Protein AF-A0AAW0ESZ5-F1 (afdb_monomer_lite)

Radius of gyration: 29.2 Å; chains: 1; bounding box: 64×58×89 Å

Foldseek 3Di:
DAAFEKEAEPVCCPPPLNVLLVVDPSYHYHYDPPPPLAGMDQQLEGAHEQEPDDPVSVPPPPVVLVSLQSSLVVSPQGAYHYEYADAPVDDDDPVNVVCCCVSRCPVSVHDYHYDHDSNRVNVVSSVSNVVNDRDPPPPVPPPPPPPDDVLVVQQVVVCVPVVQAHSVNSVQCVVQDPDVVCQLPDQLVSQPPRVVRHSLSSVLSNCVSPPDPDPDDDDNVVSVPPPDPDDDDDDDDDDDDDDDDDDDDDDDDDDDPPVVVVVVVVVVVVVVVVVVVVVVD

Sequence (281 aa):
MNTHAIVVSPPWVRHEVTEALRQRRGVRVEVNAALQHCDFACGASSVLYHDATGAVAQREPAALVTRVQEARQRCGTQPVVLMVRLDAAEEPSLASLSWFNLECGVAHQCGLVLVWSADDAAQFLASLAASAVTSLEFSGTARSHVGDAPLPVLIDALTQTPQVVTRNDVVRIANRASCMAEVLMSEAQEWEGIAGFGRKKAARLQHLFRTPFLSSQQRVDSLVSADSADAVAATGVPRAPEDVAEPSLAGSLSSTAAATDGRRRMMDVLQQRRDAEDEDS

pLDDT: mean 75.6, std 19.83, range [26.61, 96.44]

Organism: NCBI:txid1808958

InterPro domains:
  IPR004579 ERCC1/RAD10/SWI10 family [PTHR12749] (2-224)

Secondary structure (DSSP, 8-state):
-PPEEEEE-GGGTTSHHHHHHHHSTTEEEEE-TT--S-SEEETTEEEEEEE-SSTTTTS-HHHHHHHHHHHHHHHTTS-EEEEEEPPSSSPPPHHHHHHIIIIIIITTT-EEEEESSHHHHHHHHHHHHHHT-------TT-S----S-HHHHHHHHHTTSTTT--HHHHHHHHHH-SSHHHHHH--HHHHTTSTT--HHHHHHHHHHHH----SS---GGGGTGGGSSS-S-----------------------SSHHHHHHHHHHHHHHHHHHHHHH--

Structure (mmCIF, N/CA/C/O backbone):
data_AF-A0AAW0ESZ5-F1
#
_entry.id   AF-A0AAW0ESZ5-F1
#
loop_
_atom_site.group_PDB
_atom_site.id
_atom_site.type_symbol
_atom_site.label_atom_id
_atom_site.label_alt_id
_atom_site.label_comp_id
_atom_site.label_asym_id
_atom_site.label_entity_id
_atom_site.label_seq_id
_atom_site.pdbx_PDB_ins_code
_atom_site.Cartn_x
_atom_site.Cartn_y
_atom_site.Cartn_z
_atom_site.occupancy
_atom_site.B_iso_or_equiv
_atom_site.auth_seq_id
_atom_site.auth_comp_id
_atom_site.auth_asym_id
_atom_site.auth_atom_id
_atom_site.pdbx_PDB_model_num
ATOM 1 N N . MET A 1 1 ? -16.875 -11.561 -19.327 1.00 52.34 1 MET A N 1
ATOM 2 C CA . MET A 1 1 ? -15.680 -11.510 -18.458 1.00 52.34 1 MET A CA 1
ATOM 3 C C . MET A 1 1 ? -14.903 -10.268 -18.848 1.00 52.34 1 MET A C 1
ATOM 5 O O . MET A 1 1 ? -14.491 -10.187 -19.999 1.00 52.34 1 MET A O 1
ATOM 9 N N . ASN A 1 2 ? -14.777 -9.286 -17.954 1.00 64.50 2 ASN A N 1
ATOM 10 C CA . ASN A 1 2 ? -13.961 -8.105 -18.236 1.00 64.50 2 ASN A CA 1
ATOM 11 C C . ASN A 1 2 ? -12.494 -8.533 -18.221 1.00 64.50 2 ASN A C 1
ATOM 13 O O . ASN A 1 2 ? -12.045 -9.165 -17.270 1.00 64.50 2 ASN A O 1
ATOM 17 N N . THR A 1 3 ? -11.792 -8.277 -19.320 1.00 80.31 3 THR A N 1
ATOM 18 C CA . THR A 1 3 ? -10.360 -8.558 -19.429 1.00 80.31 3 THR A CA 1
ATOM 19 C C . THR A 1 3 ? -9.623 -7.266 -19.124 1.00 80.31 3 THR A C 1
ATOM 21 O O . THR A 1 3 ? -9.895 -6.251 -19.764 1.00 80.31 3 THR A O 1
ATOM 24 N N . HIS A 1 4 ? -8.720 -7.293 -18.149 1.00 87.06 4 HIS A N 1
ATOM 25 C CA . HIS A 1 4 ? -7.944 -6.125 -17.744 1.00 87.06 4 HIS A CA 1
ATOM 26 C C . HIS A 1 4 ? -6.618 -6.109 -18.501 1.00 87.06 4 HIS A C 1
ATOM 28 O O . HIS A 1 4 ? -5.881 -7.096 -18.483 1.00 87.06 4 HIS A O 1
ATOM 34 N N . ALA A 1 5 ? -6.334 -5.010 -19.198 1.00 91.56 5 ALA A N 1
ATOM 35 C CA . ALA A 1 5 ? -5.085 -4.840 -19.928 1.00 91.56 5 ALA A CA 1
ATOM 36 C C . ALA A 1 5 ? -4.013 -4.228 -19.016 1.00 91.56 5 ALA A C 1
ATOM 38 O O . ALA A 1 5 ? -4.267 -3.238 -18.330 1.00 91.56 5 ALA A O 1
ATOM 39 N N . ILE A 1 6 ? -2.820 -4.817 -19.030 1.00 94.56 6 ILE A N 1
ATOM 40 C CA . ILE A 1 6 ? -1.616 -4.289 -18.389 1.00 94.56 6 ILE A CA 1
ATOM 41 C C . ILE A 1 6 ? -0.599 -4.041 -19.490 1.00 94.56 6 ILE A C 1
ATOM 43 O O . ILE A 1 6 ? -0.258 -4.955 -20.245 1.00 94.56 6 ILE A O 1
ATOM 47 N N . VAL A 1 7 ? -0.119 -2.806 -19.582 1.00 95.88 7 VAL A N 1
ATOM 48 C CA . VAL A 1 7 ? 0.897 -2.421 -20.558 1.00 95.88 7 VAL A CA 1
ATOM 49 C C . VAL A 1 7 ? 2.272 -2.562 -19.917 1.00 95.88 7 VAL A C 1
ATOM 51 O O . VAL A 1 7 ? 2.480 -2.126 -18.792 1.00 95.88 7 VAL A O 1
ATOM 54 N N . VAL A 1 8 ? 3.214 -3.170 -20.626 1.00 96.44 8 VAL A N 1
ATOM 55 C CA . VAL A 1 8 ? 4.564 -3.472 -20.142 1.00 96.44 8 VAL A CA 1
ATOM 56 C C . VAL A 1 8 ? 5.581 -2.801 -21.051 1.00 96.44 8 VAL A C 1
ATOM 58 O O . VAL A 1 8 ? 5.428 -2.803 -22.280 1.00 96.44 8 VAL A O 1
ATOM 61 N N . SER A 1 9 ? 6.623 -2.221 -20.459 1.00 94.19 9 SER A N 1
ATOM 62 C CA . SER A 1 9 ? 7.713 -1.636 -21.235 1.00 94.19 9 SER A CA 1
ATOM 63 C C . SER A 1 9 ? 8.608 -2.734 -21.842 1.00 94.19 9 SER A C 1
ATOM 65 O O . SER A 1 9 ? 8.734 -3.827 -21.280 1.00 94.19 9 SER A O 1
ATOM 67 N N . PRO A 1 10 ? 9.245 -2.502 -23.007 1.00 92.81 10 PRO A N 1
ATOM 68 C CA . PRO A 1 10 ? 10.002 -3.535 -23.722 1.00 92.81 10 PRO A CA 1
ATOM 69 C C . PRO A 1 10 ? 11.058 -4.294 -22.896 1.00 92.81 10 PRO A C 1
ATOM 71 O O . PRO A 1 10 ? 11.162 -5.511 -23.076 1.00 92.81 10 PRO A O 1
ATOM 74 N N . PRO A 1 11 ? 11.811 -3.654 -21.974 1.00 91.62 11 PRO A N 1
ATOM 75 C CA . PRO A 1 11 ? 12.795 -4.362 -21.150 1.00 91.62 11 PRO A CA 1
ATOM 76 C C . PRO A 1 11 ? 12.177 -5.435 -20.242 1.00 91.62 11 PRO A C 1
ATOM 78 O O . PRO A 1 11 ? 12.831 -6.424 -19.920 1.00 91.62 11 PRO A O 1
ATOM 81 N N . TRP A 1 12 ? 10.904 -5.284 -19.875 1.00 93.56 12 TRP A N 1
ATOM 82 C CA . TRP A 1 12 ? 10.223 -6.126 -18.891 1.00 93.56 12 TRP A CA 1
ATOM 83 C C . TRP A 1 12 ? 9.417 -7.265 -19.510 1.00 93.56 12 TRP A C 1
ATOM 85 O O . TRP A 1 12 ? 8.836 -8.082 -18.800 1.00 93.56 12 TRP A O 1
ATOM 95 N N . VAL A 1 13 ? 9.404 -7.384 -20.839 1.00 93.19 13 VAL A N 1
ATOM 96 C CA . VAL A 1 13 ? 8.586 -8.371 -21.566 1.00 93.19 13 VAL A CA 1
ATOM 97 C C . VAL A 1 13 ? 8.902 -9.816 -21.174 1.00 93.19 13 VAL A C 1
ATOM 99 O O . VAL A 1 13 ? 8.002 -10.653 -21.223 1.00 93.19 13 VAL A O 1
ATOM 102 N N . ARG A 1 14 ? 10.157 -10.105 -20.811 1.00 93.25 14 ARG A N 1
ATOM 103 C CA . ARG A 1 14 ? 10.639 -11.435 -20.391 1.00 93.25 14 ARG A CA 1
ATOM 104 C C . ARG A 1 14 ? 10.882 -11.537 -18.882 1.00 93.25 14 ARG A C 1
ATOM 106 O O . ARG A 1 14 ? 11.479 -12.507 -18.430 1.00 93.25 14 ARG A O 1
ATOM 113 N N . HIS A 1 15 ? 10.482 -10.520 -18.121 1.00 94.50 15 HIS A N 1
ATOM 114 C CA . HIS A 1 15 ? 10.636 -10.526 -16.673 1.00 94.50 15 HIS A CA 1
ATOM 115 C C . HIS A 1 15 ? 9.692 -11.560 -16.047 1.00 94.50 15 HIS A C 1
ATOM 117 O O . HIS A 1 15 ? 8.570 -11.741 -16.521 1.00 94.50 15 HIS A O 1
ATOM 123 N N . GLU A 1 16 ? 10.112 -12.200 -14.957 1.00 94.38 16 GLU A N 1
ATOM 124 C CA . GLU A 1 16 ? 9.334 -13.244 -14.269 1.00 94.38 16 GLU A CA 1
ATOM 125 C C . GLU A 1 16 ? 7.933 -12.773 -13.844 1.00 94.38 16 GLU A C 1
ATOM 127 O O . GLU A 1 16 ? 6.960 -13.502 -14.006 1.00 94.38 16 GLU A O 1
ATOM 132 N N . VAL A 1 17 ? 7.800 -11.517 -13.407 1.00 95.38 17 VAL A N 1
ATOM 133 C CA . VAL A 1 17 ? 6.502 -10.891 -13.092 1.00 95.38 17 VAL A CA 1
ATOM 134 C C . VAL A 1 17 ? 5.589 -10.853 -14.322 1.00 95.38 17 VAL A C 1
ATOM 136 O O . VAL A 1 17 ? 4.397 -11.135 -14.225 1.00 95.38 17 VAL A O 1
ATOM 139 N N . THR A 1 18 ? 6.137 -10.546 -15.499 1.00 96.19 18 THR A N 1
ATOM 140 C CA . THR A 1 18 ? 5.381 -10.518 -16.758 1.00 96.19 18 THR A CA 1
ATOM 141 C C . THR A 1 18 ? 4.951 -11.919 -17.180 1.00 96.19 18 THR A C 1
ATOM 143 O O . THR A 1 18 ? 3.830 -12.097 -17.656 1.00 96.19 18 THR A O 1
ATOM 146 N N . GLU A 1 19 ? 5.802 -12.927 -16.978 1.00 95.81 19 GLU A N 1
ATOM 147 C CA . GLU A 1 19 ? 5.434 -14.328 -17.210 1.00 95.81 19 GLU A CA 1
ATOM 148 C C . GLU A 1 19 ? 4.318 -14.784 -16.262 1.00 95.81 19 GLU A C 1
ATOM 150 O O . GLU A 1 19 ? 3.322 -15.351 -16.715 1.00 95.81 19 GLU A O 1
ATOM 155 N N . ALA A 1 20 ? 4.411 -14.450 -14.972 1.00 95.00 20 ALA A N 1
ATOM 156 C CA . ALA A 1 20 ? 3.358 -14.725 -13.996 1.00 95.00 20 ALA A CA 1
ATOM 157 C C . ALA A 1 20 ? 2.034 -14.021 -14.361 1.00 95.00 20 ALA A C 1
ATOM 159 O O . ALA A 1 20 ? 0.957 -14.608 -14.246 1.00 95.00 20 ALA A O 1
ATOM 160 N N . LEU A 1 21 ? 2.088 -12.789 -14.884 1.00 95.50 21 LEU A N 1
ATOM 161 C CA . LEU A 1 21 ? 0.910 -12.081 -15.399 1.00 95.50 21 LEU A CA 1
ATOM 162 C C . LEU A 1 21 ? 0.271 -12.781 -16.604 1.00 95.50 21 LEU A C 1
ATOM 164 O O . LEU A 1 21 ? -0.954 -12.867 -16.670 1.00 95.50 21 LEU A O 1
ATOM 168 N N . ARG A 1 22 ? 1.066 -13.314 -17.540 1.00 94.38 22 ARG A N 1
ATOM 169 C CA . ARG A 1 22 ? 0.552 -14.042 -18.717 1.00 94.38 22 ARG A CA 1
ATOM 170 C C . ARG A 1 22 ? -0.172 -15.333 -18.355 1.00 94.38 22 ARG A C 1
ATOM 172 O O . ARG A 1 22 ? -1.076 -15.747 -19.075 1.00 94.38 22 ARG A O 1
ATOM 179 N N . GLN A 1 23 ? 0.215 -15.967 -17.253 1.00 93.06 23 GLN A N 1
ATOM 180 C CA . GLN A 1 23 ? -0.414 -17.198 -16.774 1.00 93.06 23 GLN A CA 1
ATOM 181 C C . GLN A 1 23 ? -1.762 -16.943 -16.075 1.00 93.06 23 GLN A C 1
ATOM 183 O O . GLN A 1 23 ? -2.542 -17.876 -15.862 1.00 93.06 23 GLN A O 1
ATOM 188 N N . ARG A 1 24 ? -2.079 -15.685 -15.735 1.00 90.19 24 ARG A N 1
ATOM 189 C CA . ARG A 1 24 ? -3.301 -15.318 -15.009 1.00 90.19 24 ARG A CA 1
ATOM 190 C C . ARG A 1 24 ? -4.501 -15.165 -15.940 1.00 90.19 24 ARG A C 1
ATOM 192 O O . ARG A 1 24 ? -4.469 -14.478 -16.957 1.00 90.19 24 ARG A O 1
ATOM 199 N N . ARG A 1 25 ? -5.627 -15.764 -15.542 1.00 88.38 25 ARG A N 1
ATOM 200 C CA . ARG A 1 25 ? -6.904 -15.614 -16.256 1.00 88.38 25 ARG A CA 1
ATOM 201 C C . ARG A 1 25 ? -7.451 -14.196 -16.086 1.00 88.38 25 ARG A C 1
ATOM 203 O O . ARG A 1 25 ? -7.435 -13.657 -14.986 1.00 88.38 25 ARG A O 1
ATOM 210 N N . GLY A 1 26 ? -7.992 -13.626 -17.162 1.00 85.19 26 GLY A N 1
ATOM 211 C CA . GLY A 1 26 ? -8.625 -12.300 -17.135 1.00 85.19 26 GLY A CA 1
ATOM 212 C C . GLY A 1 26 ? -7.652 -11.119 -17.210 1.00 85.19 26 GLY A C 1
ATOM 213 O O . GLY A 1 26 ? -8.102 -9.975 -17.171 1.00 85.19 26 GLY A O 1
ATOM 214 N N . VAL A 1 27 ? -6.352 -11.380 -17.370 1.00 91.38 27 VAL A N 1
ATOM 215 C CA . VAL A 1 27 ? -5.322 -10.363 -17.604 1.00 91.38 27 VAL A CA 1
ATOM 216 C C . VAL A 1 27 ? -4.816 -10.485 -19.039 1.00 91.38 27 VAL A C 1
ATOM 218 O O . VAL A 1 27 ? -4.505 -11.578 -19.510 1.00 91.38 27 VAL A O 1
ATOM 221 N N . ARG A 1 28 ? -4.724 -9.358 -19.743 1.00 93.62 28 ARG A N 1
ATOM 222 C CA . ARG A 1 28 ? -4.075 -9.253 -21.051 1.00 93.62 28 ARG A CA 1
ATOM 223 C C . ARG A 1 28 ? -2.822 -8.402 -20.906 1.00 93.62 28 ARG A C 1
ATOM 225 O O . ARG A 1 28 ? -2.904 -7.259 -20.477 1.00 93.62 28 ARG A O 1
ATOM 232 N N . VAL A 1 29 ? -1.677 -8.950 -21.292 1.00 95.06 29 VAL A N 1
ATOM 233 C CA . VAL A 1 29 ? -0.404 -8.222 -21.287 1.00 95.06 29 VAL A CA 1
ATOM 234 C C . VAL A 1 29 ? -0.163 -7.629 -22.672 1.00 95.06 29 VAL A C 1
ATOM 236 O O . VAL A 1 29 ? -0.134 -8.358 -23.664 1.00 95.06 29 VAL A O 1
ATOM 239 N N . GLU A 1 30 ? 0.021 -6.316 -22.741 1.00 95.38 30 GLU A N 1
ATOM 240 C CA . GLU A 1 30 ? 0.330 -5.576 -23.964 1.00 95.38 30 GLU A CA 1
ATOM 241 C C . GLU A 1 30 ? 1.721 -4.956 -23.856 1.00 95.38 30 GLU A C 1
ATOM 243 O O . GLU A 1 30 ? 2.144 -4.544 -22.781 1.00 95.38 30 GLU A O 1
ATOM 248 N N . VAL A 1 31 ? 2.458 -4.891 -24.961 1.00 94.12 31 VAL A N 1
ATOM 249 C CA . VAL A 1 31 ? 3.798 -4.292 -24.978 1.00 94.12 31 VAL A CA 1
ATOM 250 C C . VAL A 1 31 ? 3.714 -2.945 -25.671 1.00 94.12 31 VAL A C 1
ATOM 252 O O . VAL A 1 31 ? 3.237 -2.869 -26.802 1.00 94.12 31 VAL A O 1
ATOM 255 N N . ASN A 1 32 ? 4.199 -1.891 -25.018 1.00 92.44 32 ASN A N 1
ATOM 256 C CA . ASN A 1 32 ? 4.226 -0.553 -25.599 1.00 92.44 32 ASN A CA 1
ATOM 257 C C . ASN A 1 32 ? 5.641 0.023 -25.567 1.00 92.44 32 ASN A C 1
ATOM 259 O O . ASN A 1 32 ? 6.162 0.367 -24.510 1.00 92.44 32 ASN A O 1
ATOM 263 N N . ALA A 1 33 ? 6.238 0.185 -26.748 1.00 85.94 33 ALA A N 1
ATOM 264 C CA . ALA A 1 33 ? 7.576 0.753 -26.896 1.00 85.94 33 ALA A CA 1
ATOM 265 C C . ALA A 1 33 ? 7.675 2.233 -26.479 1.00 85.94 33 ALA A C 1
ATOM 267 O O . ALA A 1 33 ? 8.768 2.712 -26.183 1.00 85.94 33 ALA A O 1
ATOM 268 N N . ALA A 1 34 ? 6.552 2.953 -26.426 1.00 86.25 34 ALA A N 1
ATOM 269 C CA . ALA A 1 34 ? 6.500 4.330 -25.944 1.00 86.25 34 ALA A CA 1
ATOM 270 C C . ALA A 1 34 ? 6.457 4.430 -24.406 1.00 86.25 34 ALA A C 1
ATOM 272 O O . ALA A 1 34 ? 6.647 5.519 -23.861 1.00 86.25 34 ALA A O 1
ATOM 273 N N . LEU A 1 35 ? 6.236 3.318 -23.689 1.00 86.00 35 LEU A N 1
ATOM 274 C CA . LEU A 1 35 ? 6.269 3.291 -22.228 1.00 86.00 35 LEU A CA 1
ATOM 275 C C . LEU A 1 35 ? 7.725 3.287 -21.746 1.00 86.00 35 LEU A C 1
ATOM 277 O O . LEU A 1 35 ? 8.336 2.238 -21.578 1.00 86.00 35 LEU A O 1
ATOM 281 N N . GLN A 1 36 ? 8.295 4.481 -21.588 1.00 84.25 36 GLN A N 1
ATOM 282 C CA . GLN A 1 36 ? 9.706 4.660 -21.215 1.00 84.25 36 GLN A CA 1
ATOM 283 C C . GLN A 1 36 ? 9.914 5.087 -19.759 1.00 84.25 36 GLN A C 1
ATOM 285 O O . GLN A 1 36 ? 11.041 5.093 -19.284 1.00 84.25 36 GLN A O 1
ATOM 290 N N . HIS A 1 37 ? 8.847 5.489 -19.069 1.00 87.69 37 HIS A N 1
ATOM 291 C CA . HIS A 1 37 ? 8.925 6.142 -17.760 1.00 87.69 37 HIS A CA 1
ATOM 292 C C . HIS A 1 37 ? 8.425 5.267 -16.605 1.00 87.69 37 HIS A C 1
ATOM 294 O O . HIS A 1 37 ? 8.486 5.684 -15.455 1.00 87.69 37 HIS A O 1
ATOM 300 N N . CYS A 1 38 ? 7.911 4.075 -16.903 1.00 93.19 38 CYS A N 1
ATOM 301 C CA . CYS A 1 38 ? 7.548 3.070 -15.915 1.00 93.19 38 CYS A CA 1
ATOM 302 C C . CYS A 1 38 ? 7.689 1.661 -16.504 1.00 93.19 38 CYS A C 1
ATOM 304 O O . CYS A 1 38 ? 7.865 1.484 -17.714 1.00 93.19 38 CYS A O 1
ATOM 306 N N . ASP A 1 39 ? 7.651 0.661 -15.632 1.00 95.62 39 ASP A N 1
ATOM 307 C CA . ASP A 1 39 ? 7.886 -0.736 -15.993 1.00 95.62 39 ASP A CA 1
ATOM 308 C C . ASP A 1 39 ? 6.570 -1.416 -16.402 1.00 95.62 39 ASP A C 1
ATOM 310 O O . ASP A 1 39 ? 6.506 -2.131 -17.406 1.00 95.62 39 ASP A O 1
ATOM 314 N N . PHE A 1 40 ? 5.494 -1.091 -15.680 1.00 95.75 40 PHE A N 1
ATOM 315 C CA . PHE A 1 40 ? 4.133 -1.551 -15.933 1.00 95.75 40 PHE A CA 1
ATOM 316 C C . PHE A 1 40 ? 3.155 -0.375 -15.844 1.00 95.75 40 PHE A C 1
ATOM 318 O O . PHE A 1 40 ? 3.263 0.452 -14.945 1.00 95.75 40 PHE A O 1
ATOM 325 N N . ALA A 1 41 ? 2.149 -0.322 -16.712 1.00 94.00 41 ALA A N 1
ATOM 326 C CA . ALA A 1 41 ? 1.010 0.581 -16.581 1.00 94.00 41 ALA A CA 1
ATOM 327 C C . ALA A 1 41 ? -0.280 -0.233 -16.416 1.00 94.00 41 ALA A C 1
ATOM 329 O O . ALA A 1 41 ? -0.629 -1.068 -17.257 1.00 94.00 41 ALA A O 1
ATOM 330 N N . CYS A 1 42 ? -0.973 0.006 -15.303 1.00 91.56 42 CYS A N 1
ATOM 331 C CA . CYS A 1 42 ? -2.188 -0.691 -14.889 1.00 91.56 42 CYS A CA 1
ATOM 332 C C . CYS A 1 42 ? -3.334 0.321 -14.794 1.00 91.56 42 CYS A C 1
ATOM 334 O O . CYS A 1 42 ? -3.484 1.016 -13.787 1.00 91.56 42 CYS A O 1
ATOM 336 N N . GLY A 1 43 ? -4.139 0.429 -15.853 1.00 85.56 43 GLY A N 1
ATOM 337 C CA . GLY A 1 43 ? -5.188 1.446 -15.929 1.00 85.56 43 GLY A CA 1
ATOM 338 C C . GLY A 1 43 ? -4.604 2.861 -15.867 1.00 85.56 43 GLY A C 1
ATOM 339 O O . GLY A 1 43 ? -3.852 3.253 -16.754 1.00 85.56 43 GLY A O 1
ATOM 340 N N . ALA A 1 44 ? -4.952 3.619 -14.824 1.00 85.50 44 ALA A N 1
ATOM 341 C CA . ALA A 1 44 ? -4.462 4.983 -14.608 1.00 85.50 44 ALA A CA 1
ATOM 342 C C . ALA A 1 44 ? -3.157 5.057 -13.795 1.00 85.50 44 ALA A C 1
ATOM 344 O O . ALA A 1 44 ? -2.652 6.154 -13.584 1.00 85.50 44 ALA A O 1
ATOM 345 N N . SER A 1 45 ? -2.634 3.922 -13.317 1.00 91.50 45 SER A N 1
ATOM 346 C CA . SER A 1 45 ? -1.459 3.874 -12.444 1.00 91.50 45 SER A CA 1
ATOM 347 C C . SER A 1 45 ? -0.208 3.412 -13.195 1.00 91.50 45 SER A C 1
ATOM 349 O O . SER A 1 45 ? -0.234 2.397 -13.897 1.00 91.50 45 SER A O 1
ATOM 351 N N . SER A 1 46 ? 0.900 4.119 -12.984 1.00 93.94 46 SER A N 1
ATOM 352 C CA . SER A 1 46 ? 2.235 3.754 -13.472 1.00 93.94 46 SER A CA 1
ATOM 353 C C . SER A 1 46 ? 3.003 3.040 -12.373 1.00 93.94 46 SER A C 1
ATOM 355 O O . SER A 1 46 ? 3.028 3.521 -11.249 1.00 93.94 46 SER A O 1
ATOM 357 N N . VAL A 1 47 ? 3.645 1.913 -12.666 1.00 95.88 47 VAL A N 1
ATOM 358 C CA . VAL A 1 47 ? 4.352 1.090 -11.679 1.00 95.88 47 VAL A CA 1
ATOM 359 C C . VAL A 1 47 ? 5.804 0.879 -12.095 1.00 95.88 47 VAL A C 1
ATOM 361 O O . VAL A 1 47 ? 6.095 0.442 -13.208 1.00 95.88 47 VAL A O 1
ATOM 364 N N . LEU A 1 48 ? 6.712 1.194 -11.181 1.00 95.75 48 LEU A N 1
ATOM 365 C CA . LEU A 1 48 ? 8.132 0.883 -11.206 1.00 95.75 48 LEU A CA 1
ATOM 366 C C . LEU A 1 48 ? 8.367 -0.354 -10.345 1.00 95.75 48 LEU A C 1
ATOM 368 O O . LEU A 1 48 ? 7.886 -0.418 -9.214 1.00 95.75 48 LEU A O 1
ATOM 372 N N . TYR A 1 49 ? 9.115 -1.318 -10.864 1.00 94.69 49 TYR A N 1
ATOM 373 C CA . TYR A 1 49 ? 9.524 -2.501 -10.126 1.00 94.69 49 TYR A CA 1
ATOM 374 C C . TYR A 1 49 ? 11.011 -2.408 -9.788 1.00 94.69 49 TYR A C 1
ATOM 376 O O . TYR A 1 49 ? 11.862 -2.125 -10.637 1.00 94.69 49 TYR A O 1
ATOM 384 N N . HIS A 1 50 ? 11.323 -2.653 -8.523 1.00 92.12 50 HIS A N 1
ATOM 385 C CA . HIS A 1 50 ? 12.676 -2.697 -8.005 1.00 92.12 50 HIS A CA 1
ATOM 386 C C . HIS A 1 50 ? 12.880 -4.008 -7.256 1.00 92.12 50 HIS A C 1
ATOM 388 O O . HIS A 1 50 ? 12.171 -4.301 -6.296 1.00 92.12 50 HIS A O 1
ATOM 394 N N . ASP A 1 51 ? 13.850 -4.796 -7.701 1.00 89.56 51 ASP A N 1
ATOM 395 C CA . ASP A 1 51 ? 14.245 -6.005 -6.995 1.00 89.56 51 ASP A CA 1
ATOM 396 C C . ASP A 1 51 ? 15.342 -5.666 -5.985 1.00 89.56 51 ASP A C 1
ATOM 398 O O . ASP A 1 51 ? 16.427 -5.273 -6.400 1.00 89.56 51 ASP A O 1
ATOM 402 N N . ALA A 1 52 ? 15.064 -5.803 -4.685 1.00 86.25 52 ALA A N 1
ATOM 403 C CA . ALA A 1 52 ? 16.024 -5.557 -3.610 1.00 86.25 52 ALA A CA 1
ATOM 404 C C . ALA A 1 52 ? 16.737 -6.838 -3.124 1.00 86.25 52 ALA A C 1
ATOM 406 O O . ALA A 1 52 ? 17.563 -6.761 -2.217 1.00 86.25 52 ALA A O 1
ATOM 407 N N . THR A 1 53 ? 16.466 -8.002 -3.730 1.00 77.44 53 THR A N 1
ATOM 408 C CA . THR A 1 53 ? 16.982 -9.323 -3.304 1.00 77.44 53 THR A CA 1
ATOM 409 C C . THR A 1 53 ? 18.430 -9.612 -3.729 1.00 77.44 53 THR A C 1
ATOM 411 O O . THR A 1 53 ? 18.969 -10.676 -3.439 1.00 77.44 53 THR A O 1
ATOM 414 N N . GLY A 1 54 ? 19.105 -8.679 -4.416 1.00 62.84 54 GLY A N 1
ATOM 415 C CA . GLY A 1 54 ? 20.451 -8.887 -4.964 1.00 62.84 54 GLY A CA 1
ATOM 416 C C . GLY A 1 54 ? 21.512 -7.895 -4.478 1.00 62.84 54 GLY A C 1
ATOM 417 O O . GLY A 1 54 ? 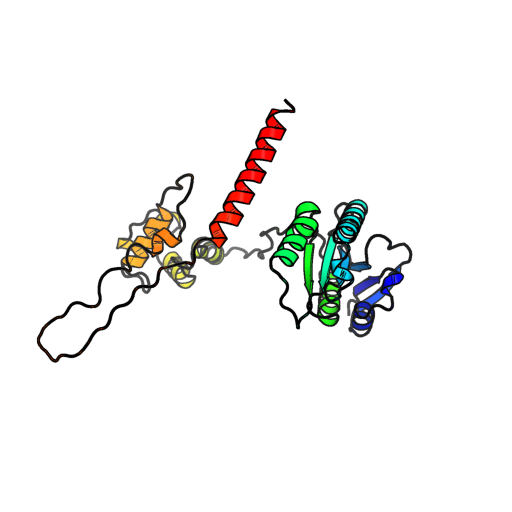21.260 -6.702 -4.334 1.00 62.84 54 GLY A O 1
ATOM 418 N N . ALA A 1 55 ? 22.766 -8.353 -4.366 1.00 48.19 55 ALA A N 1
ATOM 419 C CA . ALA A 1 55 ? 23.938 -7.526 -4.024 1.00 48.19 55 ALA A CA 1
ATOM 420 C C . ALA A 1 55 ? 24.225 -6.369 -5.014 1.00 48.19 55 ALA A C 1
ATOM 422 O O . ALA A 1 55 ? 24.994 -5.456 -4.714 1.00 48.19 55 ALA A O 1
ATOM 423 N N . VAL A 1 56 ? 23.620 -6.403 -6.207 1.00 47.44 56 VAL A N 1
ATOM 424 C CA . VAL A 1 56 ? 23.683 -5.329 -7.214 1.00 47.44 56 VAL A CA 1
ATOM 425 C C . VAL A 1 56 ? 22.599 -4.268 -6.972 1.00 47.44 56 VAL A C 1
ATOM 427 O O . VAL A 1 56 ? 22.817 -3.101 -7.280 1.00 47.44 56 VAL A O 1
ATOM 430 N N . ALA A 1 57 ? 21.472 -4.630 -6.355 1.00 51.94 57 ALA A N 1
ATOM 431 C CA . ALA A 1 57 ? 20.367 -3.715 -6.065 1.00 51.94 57 ALA A CA 1
ATOM 432 C C . ALA A 1 57 ? 20.687 -2.716 -4.947 1.00 51.94 57 ALA A C 1
ATOM 434 O O . ALA A 1 57 ? 20.180 -1.598 -4.948 1.00 51.94 57 ALA A O 1
ATOM 435 N N . GLN A 1 58 ? 21.599 -3.077 -4.042 1.00 54.16 58 GLN A N 1
ATOM 436 C CA . GLN A 1 58 ? 22.101 -2.173 -3.006 1.00 54.16 58 GLN A CA 1
ATOM 437 C C . GLN A 1 58 ? 23.075 -1.104 -3.543 1.00 54.16 58 GLN A C 1
ATOM 439 O O . GLN A 1 58 ? 23.489 -0.232 -2.782 1.00 54.16 58 GLN A O 1
ATOM 444 N N . ARG A 1 59 ? 23.489 -1.162 -4.822 1.00 54.19 59 ARG A N 1
ATOM 445 C CA . ARG A 1 59 ? 24.628 -0.363 -5.310 1.00 54.19 59 ARG A CA 1
ATOM 446 C C . ARG A 1 59 ? 24.308 1.049 -5.790 1.00 54.19 59 ARG A C 1
ATOM 448 O O . ARG A 1 59 ? 25.219 1.864 -5.748 1.00 54.19 59 ARG A O 1
ATOM 455 N N . GLU A 1 60 ? 23.074 1.386 -6.167 1.00 72.38 60 GLU A N 1
ATOM 456 C CA . GLU A 1 60 ? 22.746 2.770 -6.565 1.00 72.38 60 GLU A CA 1
ATOM 457 C C . GLU A 1 60 ? 21.348 3.223 -6.113 1.00 72.38 60 GLU A C 1
ATOM 459 O O . GLU A 1 60 ? 20.429 3.359 -6.926 1.00 72.38 60 GLU A O 1
ATOM 464 N N . PRO A 1 61 ? 21.187 3.548 -4.818 1.00 80.88 61 PRO A N 1
ATOM 465 C CA . PRO A 1 61 ? 19.982 4.205 -4.306 1.00 80.88 61 PRO A CA 1
ATOM 466 C C . PRO A 1 61 ? 19.632 5.485 -5.090 1.00 80.88 61 PRO A C 1
ATOM 468 O O . PRO A 1 61 ? 18.464 5.758 -5.360 1.00 80.88 61 PRO A O 1
ATOM 471 N N . ALA A 1 62 ? 20.650 6.226 -5.544 1.00 85.25 62 ALA A N 1
ATOM 472 C CA . ALA A 1 62 ? 20.487 7.433 -6.352 1.00 85.25 62 ALA A CA 1
ATOM 473 C C . ALA A 1 62 ? 19.801 7.167 -7.704 1.00 85.25 62 ALA A C 1
ATOM 475 O O . ALA A 1 62 ? 18.923 7.928 -8.100 1.00 85.25 62 ALA A O 1
ATOM 476 N N . ALA A 1 63 ? 20.140 6.069 -8.388 1.00 88.06 63 ALA A N 1
ATOM 477 C CA . ALA A 1 63 ? 19.540 5.739 -9.678 1.00 88.06 63 ALA A CA 1
ATOM 478 C C . ALA A 1 63 ? 18.047 5.408 -9.540 1.00 88.06 63 ALA A C 1
ATOM 480 O O . ALA A 1 63 ? 17.242 5.791 -10.391 1.00 88.06 63 ALA A O 1
ATOM 481 N N . LEU A 1 64 ? 17.655 4.732 -8.453 1.00 90.19 64 LEU A N 1
ATOM 482 C CA . LEU A 1 64 ? 16.244 4.466 -8.174 1.00 90.19 64 LEU A CA 1
ATOM 483 C C . LEU A 1 64 ? 15.474 5.764 -7.917 1.00 90.19 64 LEU A C 1
ATOM 485 O O . LEU A 1 64 ? 14.410 5.960 -8.501 1.00 90.19 64 LEU A O 1
ATOM 489 N N . VAL A 1 65 ? 16.031 6.660 -7.101 1.00 91.12 65 VAL A N 1
ATOM 490 C CA . VAL A 1 65 ? 15.447 7.979 -6.821 1.00 91.12 65 VAL A CA 1
ATOM 491 C C . VAL A 1 65 ? 15.259 8.776 -8.115 1.00 91.12 65 VAL A C 1
ATOM 493 O O . VAL A 1 65 ? 14.162 9.268 -8.373 1.00 91.12 65 VAL A O 1
ATOM 496 N N . THR A 1 66 ? 16.269 8.815 -8.992 1.00 92.06 66 THR A N 1
ATOM 497 C CA . THR A 1 66 ? 16.156 9.463 -10.308 1.00 92.06 66 THR A CA 1
ATOM 498 C C . THR A 1 66 ? 15.040 8.847 -11.153 1.00 92.06 66 THR A C 1
ATOM 500 O O . THR A 1 66 ? 14.218 9.581 -11.697 1.00 92.06 66 THR A O 1
ATOM 503 N N . ARG A 1 67 ? 14.932 7.511 -11.210 1.00 91.81 67 ARG A N 1
ATOM 504 C CA . ARG A 1 67 ? 13.842 6.834 -11.938 1.00 91.81 67 ARG A CA 1
ATOM 505 C C . ARG A 1 67 ? 12.461 7.192 -11.385 1.00 91.81 67 ARG A C 1
ATOM 507 O O . ARG A 1 67 ? 11.540 7.436 -12.162 1.00 91.81 67 ARG A O 1
ATOM 514 N N . VAL A 1 68 ? 12.307 7.237 -10.060 1.00 92.94 68 VAL A N 1
ATOM 515 C CA . VAL A 1 68 ? 11.046 7.623 -9.404 1.00 92.94 68 VAL A CA 1
ATOM 516 C C . VAL A 1 68 ? 10.697 9.076 -9.724 1.00 92.94 68 VAL A C 1
ATOM 518 O O . VAL A 1 68 ? 9.558 9.368 -10.095 1.00 92.94 68 VAL A O 1
ATOM 521 N N . GLN A 1 69 ? 11.674 9.980 -9.651 1.00 92.00 69 GLN A N 1
ATOM 522 C CA . GLN A 1 69 ? 11.499 11.391 -9.982 1.00 92.00 69 GLN A CA 1
ATOM 523 C C . GLN A 1 69 ? 11.079 11.586 -11.447 1.00 92.00 69 GLN A C 1
ATOM 525 O O . GLN A 1 69 ? 10.122 12.312 -11.720 1.00 92.00 69 GLN A O 1
ATOM 530 N N . GLU A 1 70 ? 11.746 10.918 -12.389 1.00 92.75 70 GLU A N 1
ATOM 531 C CA . GLU A 1 70 ? 11.410 10.970 -13.817 1.00 92.75 70 GLU A CA 1
ATOM 532 C C . GLU A 1 70 ? 10.000 10.438 -14.096 1.00 92.75 70 GLU A C 1
ATOM 534 O O . GLU A 1 70 ? 9.227 11.064 -14.831 1.00 92.75 70 GLU A O 1
ATOM 539 N N . ALA A 1 71 ? 9.637 9.308 -13.482 1.00 92.19 71 ALA A N 1
ATOM 540 C CA . ALA A 1 71 ? 8.296 8.747 -13.587 1.00 92.19 71 ALA A CA 1
ATOM 541 C C . ALA A 1 71 ? 7.250 9.739 -13.070 1.00 92.19 71 ALA A C 1
ATOM 543 O O . ALA A 1 71 ? 6.262 10.009 -13.756 1.00 92.19 71 ALA A O 1
ATOM 544 N N . ARG A 1 72 ? 7.489 10.344 -11.899 1.00 89.75 72 ARG A N 1
ATOM 545 C CA . ARG A 1 72 ? 6.580 11.321 -11.290 1.00 89.75 72 ARG A CA 1
ATOM 546 C C . ARG A 1 72 ? 6.394 12.559 -12.162 1.00 89.75 72 ARG A C 1
ATOM 548 O O . ARG A 1 72 ? 5.258 12.977 -12.373 1.00 89.75 72 ARG A O 1
ATOM 555 N N . GLN A 1 73 ? 7.477 13.102 -12.717 1.00 90.00 73 GLN A N 1
ATOM 556 C CA . GLN A 1 73 ? 7.425 14.261 -13.613 1.00 90.00 73 GLN A CA 1
ATOM 557 C C . GLN A 1 73 ? 6.604 13.985 -14.877 1.00 90.00 73 GLN A C 1
ATOM 559 O O . GLN A 1 73 ? 5.867 14.858 -15.332 1.00 90.00 73 GLN A O 1
ATOM 564 N N . ARG A 1 74 ? 6.699 12.774 -15.438 1.00 89.75 74 ARG A N 1
ATOM 565 C CA . ARG A 1 74 ? 5.982 12.408 -16.670 1.00 89.75 74 ARG A CA 1
ATOM 566 C C . ARG A 1 74 ? 4.532 11.981 -16.444 1.00 89.75 74 ARG A C 1
ATOM 568 O O . ARG A 1 74 ? 3.716 12.166 -17.341 1.00 89.75 74 ARG A O 1
ATOM 575 N N . CYS A 1 75 ? 4.208 11.433 -15.274 1.00 86.62 75 CYS A N 1
ATOM 576 C CA . CYS A 1 75 ? 2.859 10.960 -14.946 1.00 86.62 75 CYS A CA 1
ATOM 577 C C . CYS A 1 75 ? 1.906 12.086 -14.503 1.00 86.62 75 CYS A C 1
ATOM 579 O O . CYS A 1 75 ? 0.689 11.894 -14.495 1.00 86.62 75 CYS A O 1
ATOM 581 N N . GLY A 1 76 ? 2.419 13.267 -14.141 1.00 83.12 76 GLY A N 1
ATOM 582 C CA . GLY A 1 76 ? 1.591 14.393 -13.703 1.00 83.12 76 GLY A CA 1
ATOM 583 C C . GLY A 1 76 ? 0.749 14.033 -12.475 1.00 83.12 76 GLY A C 1
ATOM 584 O O . GLY A 1 76 ? 1.290 13.729 -11.415 1.00 83.12 76 GLY A O 1
ATOM 585 N N . THR A 1 77 ? -0.579 14.054 -12.608 1.00 81.88 77 THR A N 1
ATOM 586 C CA . THR A 1 77 ? -1.512 13.684 -11.527 1.00 81.88 77 THR A CA 1
ATOM 587 C C . THR A 1 77 ? -1.759 12.181 -11.414 1.00 81.88 77 THR A C 1
ATOM 589 O O . THR A 1 77 ? -2.370 11.750 -10.437 1.00 81.88 77 THR A O 1
ATOM 592 N N . GLN A 1 78 ? -1.292 11.375 -12.372 1.00 84.81 78 GLN A N 1
ATOM 593 C CA . GLN A 1 78 ? -1.473 9.929 -12.318 1.00 84.81 78 GLN A CA 1
ATOM 594 C C . GLN A 1 78 ? -0.674 9.320 -11.159 1.00 84.81 78 GLN A C 1
ATOM 596 O O . GLN A 1 78 ? 0.451 9.761 -10.884 1.00 84.81 78 GLN A O 1
ATOM 601 N N . PRO A 1 79 ? -1.224 8.300 -10.479 1.00 89.31 79 PRO A N 1
ATOM 602 C CA . PRO A 1 79 ? -0.527 7.685 -9.370 1.00 89.31 79 PRO A CA 1
ATOM 603 C C . PRO A 1 79 ? 0.703 6.893 -9.826 1.00 89.31 79 PRO A C 1
ATOM 605 O O . PRO A 1 79 ? 0.645 6.120 -10.786 1.00 89.31 79 PRO A O 1
ATOM 608 N N . VAL A 1 80 ? 1.810 7.069 -9.098 1.00 93.25 80 VAL A N 1
ATOM 609 C CA . VAL A 1 80 ? 3.059 6.330 -9.315 1.00 93.25 80 VAL A CA 1
ATOM 610 C C . VAL A 1 80 ? 3.273 5.320 -8.187 1.00 93.25 80 VAL A C 1
ATOM 612 O O . VAL A 1 80 ? 3.451 5.672 -7.027 1.00 93.25 80 VAL A O 1
ATOM 615 N N . VAL A 1 81 ? 3.228 4.061 -8.598 1.00 94.94 81 VAL A N 1
ATOM 616 C CA . VAL A 1 81 ? 3.614 2.784 -7.997 1.00 94.94 81 VAL A CA 1
ATOM 617 C C . VAL A 1 81 ? 5.113 2.520 -7.814 1.00 94.94 81 VAL A C 1
ATOM 619 O O . VAL A 1 81 ? 5.713 2.173 -8.821 1.00 94.94 81 VAL A O 1
ATOM 622 N N . LEU A 1 82 ? 5.756 2.596 -6.649 1.00 95.25 82 LEU A N 1
ATOM 623 C CA . LEU A 1 82 ? 7.044 1.908 -6.454 1.00 95.25 82 LEU A CA 1
ATOM 624 C C . LEU A 1 82 ? 6.799 0.552 -5.789 1.00 95.25 82 LEU A C 1
ATOM 626 O O . LEU A 1 82 ? 6.420 0.475 -4.622 1.00 95.25 82 LEU A O 1
ATOM 630 N N . MET A 1 83 ? 7.028 -0.519 -6.542 1.00 95.50 83 MET A N 1
ATOM 631 C CA . MET A 1 83 ? 6.953 -1.891 -6.062 1.00 95.50 83 MET A CA 1
ATOM 632 C C . MET A 1 83 ? 8.355 -2.421 -5.778 1.00 95.50 83 MET A C 1
ATOM 634 O O . MET A 1 83 ? 9.175 -2.523 -6.688 1.00 95.50 83 MET A O 1
ATOM 638 N N . VAL A 1 84 ? 8.619 -2.778 -4.524 1.00 93.50 84 VAL A N 1
ATOM 639 C CA . VAL A 1 84 ? 9.915 -3.289 -4.072 1.00 93.50 84 VAL A CA 1
ATOM 640 C C . VAL A 1 84 ? 9.783 -4.762 -3.710 1.00 93.50 84 VAL A C 1
ATOM 642 O O . VAL A 1 84 ? 9.043 -5.110 -2.788 1.00 93.50 84 VAL A O 1
ATOM 645 N N . ARG A 1 85 ? 10.509 -5.628 -4.421 1.00 92.25 85 ARG A N 1
ATOM 646 C CA . ARG A 1 85 ? 10.633 -7.041 -4.061 1.00 92.25 85 ARG A CA 1
ATOM 647 C C . ARG A 1 85 ? 11.679 -7.199 -2.968 1.00 92.25 85 ARG A C 1
ATOM 649 O O . ARG A 1 85 ? 12.840 -6.860 -3.175 1.00 92.25 85 ARG A O 1
ATOM 656 N N . LEU A 1 86 ? 11.254 -7.722 -1.829 1.00 89.88 86 LEU A N 1
ATOM 657 C CA . LEU A 1 86 ? 12.102 -8.069 -0.698 1.00 89.88 86 LEU A CA 1
ATOM 658 C C . LEU A 1 86 ? 12.381 -9.570 -0.694 1.00 89.88 86 LEU A C 1
ATOM 660 O O . LEU A 1 86 ? 11.605 -10.353 -1.246 1.00 89.88 86 LEU A O 1
ATOM 664 N N . ASP A 1 87 ? 13.491 -9.961 -0.074 1.00 83.88 87 ASP A N 1
ATOM 665 C CA . ASP A 1 87 ? 13.817 -11.375 0.078 1.00 83.88 87 ASP A CA 1
ATOM 666 C C . ASP A 1 87 ? 12.980 -11.938 1.228 1.00 83.88 87 ASP A C 1
ATOM 668 O O . ASP A 1 87 ? 12.873 -11.333 2.291 1.00 83.88 87 ASP A O 1
ATOM 672 N N . ALA A 1 88 ? 12.352 -13.090 1.015 1.00 76.44 88 ALA A N 1
ATOM 673 C CA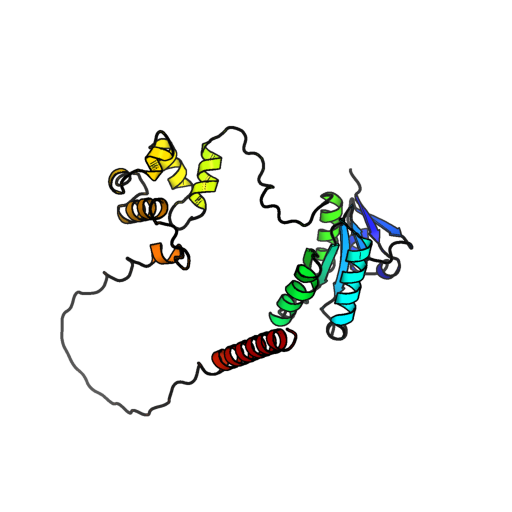 . ALA A 1 88 ? 11.623 -13.782 2.069 1.00 76.44 88 ALA A CA 1
ATOM 674 C C . ALA A 1 88 ? 12.566 -14.485 3.060 1.00 76.44 88 ALA A C 1
ATOM 676 O O . ALA A 1 88 ? 12.156 -14.785 4.181 1.00 76.44 88 ALA A O 1
ATOM 677 N N . ALA A 1 89 ? 13.806 -14.771 2.649 1.00 78.31 89 ALA A N 1
ATOM 678 C CA . ALA A 1 89 ? 14.808 -15.439 3.470 1.00 78.31 89 ALA A CA 1
ATOM 679 C C . ALA A 1 89 ? 15.603 -14.474 4.367 1.00 78.31 89 ALA A C 1
ATOM 681 O O . ALA A 1 89 ? 16.179 -14.916 5.362 1.00 78.31 89 ALA A O 1
ATOM 682 N N . GLU A 1 90 ? 15.622 -13.179 4.043 1.00 80.31 90 GLU A N 1
ATOM 683 C CA . GLU A 1 90 ? 16.352 -12.150 4.783 1.00 80.31 90 GLU A CA 1
ATOM 684 C C . GLU A 1 90 ? 15.382 -11.097 5.323 1.00 80.31 90 GLU A C 1
ATOM 686 O O . GLU A 1 90 ? 14.593 -10.512 4.583 1.00 80.31 90 GLU A O 1
ATOM 691 N N . GLU A 1 91 ? 15.429 -10.839 6.631 1.00 77.12 91 GLU A N 1
ATOM 692 C CA . GLU A 1 91 ? 14.594 -9.797 7.221 1.00 77.12 91 GLU A CA 1
ATOM 693 C C . GLU A 1 91 ? 15.081 -8.415 6.743 1.00 77.12 91 GLU A C 1
ATOM 695 O O . GLU A 1 91 ? 16.241 -8.056 6.974 1.00 77.12 91 GLU A O 1
ATOM 700 N N . PRO A 1 92 ? 14.228 -7.614 6.077 1.00 80.38 92 PRO A N 1
ATOM 701 C CA . PRO A 1 92 ? 14.633 -6.313 5.568 1.00 80.38 92 PRO A CA 1
ATOM 702 C C . PRO A 1 92 ? 15.010 -5.390 6.728 1.00 80.38 92 PRO A C 1
ATOM 704 O O . PRO A 1 92 ? 14.245 -5.203 7.676 1.00 80.38 92 PRO A O 1
ATOM 707 N N . SER A 1 93 ? 16.182 -4.760 6.642 1.00 83.12 93 SER A N 1
ATOM 708 C CA . SER A 1 93 ? 16.621 -3.850 7.698 1.00 83.12 93 SER A CA 1
ATOM 709 C C . SER A 1 93 ? 15.673 -2.650 7.834 1.00 83.12 93 SER A C 1
ATOM 711 O O . SER A 1 93 ? 15.197 -2.089 6.840 1.00 83.12 93 SER A O 1
ATOM 713 N N . LEU A 1 94 ? 15.449 -2.189 9.071 1.00 79.12 94 LEU A N 1
ATOM 714 C CA . LEU A 1 94 ? 14.651 -0.985 9.331 1.00 79.12 94 LEU A CA 1
ATOM 715 C C . LEU A 1 94 ? 15.210 0.241 8.594 1.00 79.12 94 LEU A C 1
ATOM 717 O O . LEU A 1 94 ? 14.445 1.086 8.134 1.00 79.12 94 LEU A O 1
ATOM 721 N N . ALA A 1 95 ? 16.535 0.327 8.452 1.00 78.69 95 ALA A N 1
ATOM 722 C CA . ALA A 1 95 ? 17.188 1.402 7.715 1.00 78.69 95 ALA A CA 1
ATOM 723 C C . ALA A 1 95 ? 16.788 1.395 6.231 1.00 78.69 95 ALA A C 1
ATOM 725 O O . ALA A 1 95 ? 16.430 2.441 5.696 1.00 78.69 95 ALA A O 1
ATOM 726 N N . SER A 1 96 ? 16.769 0.222 5.591 1.00 82.50 96 SER A N 1
ATOM 727 C CA . SER A 1 96 ? 16.354 0.061 4.192 1.00 82.50 96 SER A CA 1
ATOM 728 C C . SER A 1 96 ? 14.879 0.409 3.991 1.00 82.50 96 SER A C 1
ATOM 730 O O . SER A 1 96 ? 14.540 1.157 3.078 1.00 82.50 96 SER A O 1
ATOM 732 N N . LEU A 1 97 ? 13.997 -0.080 4.869 1.00 83.06 97 LEU A N 1
ATOM 733 C CA . LEU A 1 97 ? 12.563 0.225 4.804 1.00 83.06 97 LEU A CA 1
ATOM 734 C C . LEU A 1 97 ? 12.280 1.715 5.030 1.00 83.06 97 LEU A C 1
ATOM 736 O O . LEU A 1 97 ? 11.484 2.313 4.306 1.00 83.06 97 LEU A O 1
ATOM 740 N N . SER A 1 98 ? 12.956 2.319 6.010 1.00 80.50 98 SER A N 1
ATOM 741 C CA . SER A 1 98 ? 12.872 3.755 6.285 1.00 80.50 98 SER A CA 1
ATOM 742 C C . SER A 1 98 ? 13.336 4.572 5.082 1.00 80.50 98 SER A C 1
ATOM 744 O O . SER A 1 98 ? 12.666 5.525 4.694 1.00 80.50 98 SER A O 1
ATOM 746 N N . TRP A 1 99 ? 14.434 4.159 4.443 1.00 87.00 99 TRP A N 1
ATOM 747 C CA . TRP A 1 99 ? 14.958 4.814 3.251 1.00 87.00 99 TRP A CA 1
ATOM 748 C C . TRP A 1 99 ? 13.960 4.772 2.085 1.00 87.00 99 TRP A C 1
ATOM 750 O O . TRP A 1 99 ? 13.622 5.825 1.552 1.00 87.00 99 TRP A O 1
ATOM 760 N N . PHE A 1 100 ? 13.399 3.604 1.739 1.00 85.81 100 PHE A N 1
ATOM 761 C CA . PHE A 1 100 ? 12.376 3.514 0.684 1.00 85.81 100 PHE A CA 1
ATOM 762 C C . PHE A 1 100 ? 11.154 4.385 0.990 1.00 85.81 100 PHE A C 1
ATOM 764 O O . PHE A 1 100 ? 10.623 5.053 0.103 1.00 85.81 100 PHE A O 1
ATOM 771 N N . ASN A 1 101 ? 10.704 4.395 2.246 1.00 84.44 101 ASN A N 1
ATOM 772 C CA . ASN A 1 101 ? 9.550 5.187 2.642 1.00 84.44 101 ASN A CA 1
ATOM 773 C C . ASN A 1 101 ? 9.823 6.694 2.543 1.00 84.44 101 ASN A C 1
ATOM 775 O O . ASN A 1 101 ? 9.021 7.417 1.963 1.00 84.44 101 ASN A O 1
ATOM 779 N N . LEU A 1 102 ? 10.944 7.174 3.083 1.00 82.44 102 LEU A N 1
ATOM 780 C CA . LEU A 1 102 ? 11.248 8.605 3.132 1.00 82.44 102 LEU A CA 1
ATOM 781 C C . LEU A 1 102 ? 11.687 9.151 1.770 1.00 82.44 102 LEU A C 1
ATOM 783 O O . LEU A 1 102 ? 11.128 10.143 1.308 1.00 82.44 102 LEU A O 1
ATOM 787 N N . GLU A 1 103 ? 12.637 8.486 1.114 1.00 84.75 103 GLU A N 1
ATOM 788 C CA . GLU A 1 103 ? 13.273 8.995 -0.106 1.00 84.75 103 GLU A CA 1
ATOM 789 C C . GLU A 1 103 ? 12.444 8.721 -1.358 1.00 84.75 103 GLU A C 1
ATOM 791 O O . GLU A 1 103 ? 12.406 9.546 -2.262 1.00 84.75 103 GLU A O 1
ATOM 796 N N . CYS A 1 104 ? 11.746 7.585 -1.428 1.00 85.81 104 CYS A N 1
ATOM 797 C CA . CYS A 1 104 ? 10.882 7.299 -2.573 1.00 85.81 104 CYS A CA 1
ATOM 798 C C . CYS A 1 104 ? 9.432 7.689 -2.267 1.00 85.81 104 CYS A C 1
ATOM 800 O O . CYS A 1 104 ? 8.853 8.516 -2.970 1.00 85.81 104 CYS A O 1
ATOM 802 N N . GLY A 1 105 ? 8.855 7.135 -1.197 1.00 81.94 105 GLY A N 1
ATOM 803 C CA . GLY A 1 105 ? 7.440 7.320 -0.861 1.00 81.94 105 GLY A CA 1
ATOM 804 C C . GLY A 1 105 ? 7.063 8.773 -0.570 1.00 81.94 105 GLY A C 1
ATOM 805 O O . GLY A 1 105 ? 6.236 9.363 -1.265 1.00 81.94 105 GLY A O 1
ATOM 806 N N . VAL A 1 106 ? 7.679 9.362 0.455 1.00 80.19 106 VAL A N 1
ATOM 807 C CA . VAL A 1 106 ? 7.328 10.692 0.971 1.00 80.19 106 VAL A CA 1
ATOM 808 C C . VAL A 1 106 ? 7.883 11.802 0.081 1.00 80.19 106 VAL A C 1
ATOM 810 O O . VAL A 1 106 ? 7.110 12.644 -0.376 1.00 80.19 106 VAL A O 1
ATOM 813 N N . ALA A 1 107 ? 9.190 11.806 -0.200 1.00 83.56 107 ALA A N 1
ATOM 814 C CA . ALA A 1 107 ? 9.832 12.894 -0.941 1.00 83.56 107 ALA A CA 1
ATOM 815 C C . ALA A 1 107 ? 9.308 13.037 -2.381 1.00 83.56 107 ALA A C 1
ATOM 817 O O . ALA A 1 107 ? 9.197 14.153 -2.893 1.00 83.56 107 ALA A O 1
ATOM 818 N N . HIS A 1 108 ? 8.931 11.926 -3.024 1.00 84.81 108 HIS A N 1
ATOM 819 C CA . HIS A 1 108 ? 8.433 11.924 -4.403 1.00 84.81 108 HIS A CA 1
ATOM 820 C C . HIS A 1 108 ? 6.943 11.598 -4.541 1.00 84.81 108 HIS A C 1
ATOM 822 O O . HIS A 1 108 ? 6.445 11.501 -5.666 1.00 84.81 108 HIS A O 1
ATOM 828 N N . GLN A 1 109 ? 6.213 11.500 -3.423 1.00 84.31 109 GLN A N 1
ATOM 829 C CA . GLN A 1 109 ? 4.771 11.224 -3.387 1.00 84.31 109 GLN A CA 1
ATOM 830 C C . GLN A 1 109 ? 4.384 9.977 -4.199 1.00 84.31 109 GLN A C 1
ATOM 832 O O . GLN A 1 109 ? 3.388 9.982 -4.930 1.00 84.31 109 GLN A O 1
ATOM 837 N N . CYS A 1 110 ? 5.188 8.916 -4.114 1.00 86.69 110 CYS A N 1
ATOM 838 C CA . CYS A 1 110 ? 4.868 7.642 -4.746 1.00 86.69 110 CYS A CA 1
ATOM 839 C C . CYS A 1 110 ? 4.208 6.692 -3.740 1.00 86.69 110 CYS A C 1
ATOM 841 O O . CYS A 1 110 ? 4.534 6.675 -2.554 1.00 86.69 110 CYS A O 1
ATOM 843 N N . GLY A 1 111 ? 3.291 5.853 -4.215 1.00 90.25 111 GLY A N 1
ATOM 844 C CA . GLY A 1 111 ? 2.817 4.723 -3.424 1.00 90.25 111 GLY A CA 1
ATOM 845 C C . GLY A 1 111 ? 3.950 3.717 -3.285 1.00 90.25 111 GLY A C 1
ATOM 846 O O . GLY A 1 111 ? 4.582 3.384 -4.281 1.00 90.25 111 GLY A O 1
ATOM 847 N N . LEU A 1 112 ? 4.214 3.238 -2.074 1.00 91.44 112 LEU A N 1
ATOM 848 C CA . LEU A 1 112 ? 5.206 2.195 -1.829 1.00 91.44 112 LEU A CA 1
ATOM 849 C C . LEU A 1 112 ? 4.491 0.874 -1.550 1.00 91.44 112 LEU A C 1
ATOM 851 O O . LEU A 1 112 ? 3.642 0.798 -0.663 1.00 91.44 112 LEU A O 1
ATOM 855 N N . VAL A 1 113 ? 4.845 -0.167 -2.299 1.00 93.44 113 VAL A N 1
ATOM 856 C CA . VAL A 1 113 ? 4.313 -1.521 -2.125 1.00 93.44 113 VAL A CA 1
ATOM 857 C C . VAL A 1 113 ? 5.475 -2.487 -1.991 1.00 93.44 113 VAL A C 1
ATOM 859 O O . VAL A 1 113 ? 6.342 -2.551 -2.857 1.00 93.44 113 VAL A O 1
ATOM 862 N N . LEU A 1 114 ? 5.477 -3.249 -0.905 1.00 92.44 114 LEU A N 1
ATOM 863 C CA . LEU A 1 114 ? 6.460 -4.296 -0.660 1.00 92.44 114 LEU A CA 1
ATOM 864 C C . LEU A 1 114 ? 5.861 -5.633 -1.099 1.00 92.44 114 LEU A C 1
ATOM 866 O O . LEU A 1 114 ? 4.698 -5.914 -0.805 1.00 92.44 114 LEU A O 1
ATOM 870 N N . VAL A 1 115 ? 6.638 -6.435 -1.820 1.00 93.12 115 VAL A N 1
ATOM 871 C CA . VAL A 1 115 ? 6.241 -7.767 -2.295 1.00 93.12 115 VAL A CA 1
ATOM 872 C C . VAL A 1 115 ? 7.335 -8.778 -1.971 1.00 93.12 115 VAL A C 1
ATOM 874 O O . VAL A 1 115 ? 8.511 -8.433 -1.963 1.00 93.12 115 VAL A O 1
ATOM 877 N N . TRP A 1 116 ? 6.959 -10.029 -1.715 1.00 91.88 116 TRP A N 1
ATOM 878 C CA . TRP A 1 116 ? 7.899 -11.087 -1.316 1.00 91.88 116 TRP A CA 1
ATOM 879 C C . TRP A 1 116 ? 8.190 -12.065 -2.456 1.00 91.88 116 TRP A C 1
ATOM 881 O O . TRP A 1 116 ? 9.153 -12.826 -2.414 1.00 91.88 116 TRP A O 1
ATOM 891 N N . SER A 1 117 ? 7.375 -1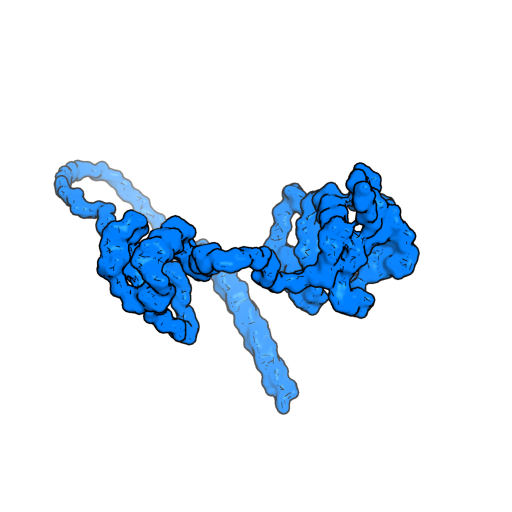2.038 -3.511 1.00 91.62 117 SER A N 1
ATOM 892 C CA . SER A 1 117 ? 7.529 -12.904 -4.674 1.00 91.62 117 SER A CA 1
ATOM 893 C C . SER A 1 117 ? 7.055 -12.232 -5.964 1.00 91.62 117 SER A C 1
ATOM 895 O O . SER A 1 117 ? 6.316 -11.242 -5.955 1.00 91.62 117 SER A O 1
ATOM 897 N N . ALA A 1 118 ? 7.465 -12.793 -7.104 1.00 91.94 118 ALA A N 1
ATOM 898 C CA . ALA A 1 118 ? 6.956 -12.379 -8.410 1.00 91.94 118 ALA A CA 1
ATOM 899 C C . ALA A 1 118 ? 5.448 -12.660 -8.564 1.00 91.94 118 ALA A C 1
ATOM 901 O O . ALA A 1 118 ? 4.750 -11.912 -9.251 1.00 91.94 118 ALA A O 1
ATOM 902 N N . ASP A 1 119 ? 4.931 -13.691 -7.889 1.00 92.88 119 ASP A N 1
ATOM 903 C CA . ASP A 1 119 ? 3.504 -14.015 -7.879 1.00 92.88 119 ASP A CA 1
ATOM 904 C C . ASP A 1 119 ? 2.677 -12.977 -7.116 1.00 92.88 119 ASP A C 1
ATOM 906 O O . ASP A 1 119 ? 1.592 -12.610 -7.583 1.00 92.88 119 ASP A O 1
ATOM 910 N N . ASP A 1 120 ? 3.202 -12.455 -6.001 1.00 92.88 120 ASP A N 1
ATOM 911 C CA . ASP A 1 120 ? 2.591 -11.352 -5.248 1.00 92.88 120 ASP A CA 1
ATOM 912 C C . ASP A 1 120 ? 2.565 -10.072 -6.084 1.00 92.88 120 ASP A C 1
ATOM 914 O O . ASP A 1 120 ? 1.540 -9.393 -6.163 1.00 92.88 120 ASP A O 1
ATOM 918 N N . ALA A 1 121 ? 3.672 -9.776 -6.772 1.00 94.88 121 ALA A N 1
ATOM 919 C CA . ALA A 1 121 ? 3.756 -8.657 -7.703 1.00 94.88 121 ALA A CA 1
ATOM 920 C C . ALA A 1 121 ? 2.702 -8.778 -8.813 1.00 94.88 121 ALA A C 1
ATOM 922 O O . ALA A 1 121 ? 1.922 -7.853 -9.049 1.00 94.88 121 ALA A O 1
ATOM 923 N N . ALA A 1 122 ? 2.612 -9.947 -9.453 1.00 95.44 122 ALA A N 1
ATOM 924 C CA . ALA A 1 122 ? 1.622 -10.212 -10.489 1.00 95.44 122 ALA A CA 1
ATOM 925 C C . ALA A 1 122 ? 0.180 -10.149 -9.949 1.00 95.44 122 ALA A C 1
ATOM 927 O O . ALA A 1 122 ? -0.709 -9.638 -10.634 1.00 95.44 122 ALA A O 1
ATOM 928 N N . GLN A 1 123 ? -0.069 -10.620 -8.719 1.00 93.44 123 GLN A N 1
ATOM 929 C CA . GLN A 1 123 ? -1.370 -10.496 -8.054 1.00 93.44 123 GLN A CA 1
ATOM 930 C C . GLN A 1 123 ? -1.744 -9.035 -7.849 1.00 93.44 123 GLN A C 1
ATOM 932 O O . GLN A 1 123 ? -2.869 -8.645 -8.158 1.00 93.44 123 GLN A O 1
ATOM 937 N N . PHE A 1 124 ? -0.817 -8.236 -7.326 1.00 93.31 124 PHE A N 1
ATOM 938 C CA . PHE A 1 124 ? -1.056 -6.829 -7.059 1.00 93.31 124 PHE A CA 1
ATOM 939 C C . PHE A 1 124 ? -1.356 -6.064 -8.349 1.00 93.31 124 PHE A C 1
ATOM 941 O O . PHE A 1 124 ? -2.363 -5.365 -8.416 1.00 93.31 124 PHE A O 1
ATOM 948 N N . LEU A 1 125 ? -0.544 -6.248 -9.394 1.00 94.56 125 LEU A N 1
ATOM 949 C CA . LEU A 1 125 ? -0.742 -5.597 -10.693 1.00 94.56 125 LEU A CA 1
ATOM 950 C C . LEU A 1 125 ? -2.087 -5.984 -11.330 1.00 94.56 125 LEU A C 1
ATOM 952 O O . LEU A 1 125 ? -2.806 -5.119 -11.831 1.00 94.56 125 LEU A O 1
ATOM 956 N N . ALA A 1 126 ? -2.474 -7.263 -11.257 1.00 91.56 126 ALA A N 1
ATOM 957 C CA . ALA A 1 126 ? -3.778 -7.722 -11.732 1.00 91.56 126 ALA A CA 1
ATOM 958 C C . ALA A 1 126 ? -4.937 -7.072 -10.958 1.00 91.56 126 ALA A C 1
ATOM 960 O O . ALA A 1 126 ? -5.899 -6.601 -11.565 1.00 91.56 126 ALA A O 1
ATOM 961 N N . SER A 1 127 ? -4.833 -7.002 -9.627 1.00 89.56 127 SER A N 1
ATOM 962 C CA . SER A 1 127 ? -5.821 -6.331 -8.776 1.00 89.56 127 SER A CA 1
ATOM 963 C C . SER A 1 127 ? -5.900 -4.831 -9.065 1.00 89.56 127 SER A C 1
ATOM 965 O O . SER A 1 127 ? -6.997 -4.283 -9.119 1.00 89.56 127 SER A O 1
ATOM 967 N N . LEU A 1 128 ? -4.759 -4.175 -9.293 1.00 89.62 128 LEU A N 1
ATOM 968 C CA . LEU A 1 128 ? -4.670 -2.748 -9.600 1.00 89.62 128 LEU A CA 1
ATOM 969 C C . LEU A 1 128 ? -5.325 -2.416 -10.948 1.00 89.62 128 LEU A C 1
ATOM 971 O O . LEU A 1 128 ? -6.079 -1.451 -11.062 1.00 89.62 128 LEU A O 1
ATOM 975 N N . ALA A 1 129 ? -5.093 -3.252 -11.962 1.00 88.25 129 ALA A N 1
ATOM 976 C CA . ALA A 1 129 ? -5.745 -3.125 -13.263 1.00 88.25 129 ALA A CA 1
ATOM 977 C C . ALA A 1 129 ? -7.262 -3.395 -13.192 1.00 88.25 129 ALA A C 1
ATOM 979 O O . ALA A 1 129 ? -8.025 -2.849 -13.992 1.00 88.25 129 ALA A O 1
ATOM 980 N N . ALA A 1 130 ? -7.706 -4.214 -12.233 1.00 84.50 130 ALA A N 1
ATOM 981 C CA . ALA A 1 130 ? -9.118 -4.506 -12.006 1.00 84.50 130 ALA A CA 1
ATOM 982 C C . ALA A 1 130 ? -9.860 -3.410 -11.230 1.00 84.50 130 ALA A C 1
ATOM 984 O O . ALA A 1 130 ? -11.023 -3.135 -11.524 1.00 84.50 130 ALA A O 1
ATOM 985 N N . SER A 1 131 ? -9.200 -2.776 -10.260 1.00 77.62 131 SER A N 1
ATOM 986 C CA . SER A 1 131 ? -9.795 -1.760 -9.385 1.00 77.62 131 SER A CA 1
ATOM 987 C C . SER A 1 131 ? -9.822 -0.352 -9.986 1.00 77.62 131 SER A C 1
ATOM 989 O O . SER A 1 131 ? -10.530 0.502 -9.458 1.00 77.62 131 SER A O 1
ATOM 991 N N . ALA A 1 132 ? -9.090 -0.111 -11.081 1.00 69.06 132 ALA A N 1
ATOM 992 C CA . ALA A 1 132 ? -9.008 1.182 -11.765 1.00 69.06 132 ALA A CA 1
ATOM 993 C C . ALA A 1 132 ? -8.665 2.350 -10.817 1.00 69.06 132 ALA A C 1
ATOM 995 O O . ALA A 1 132 ? -9.235 3.433 -10.926 1.00 69.06 132 ALA A O 1
ATOM 996 N N . VAL A 1 133 ? -7.736 2.131 -9.878 1.00 65.12 133 VAL A N 1
ATOM 997 C CA . VAL A 1 133 ? -7.301 3.153 -8.911 1.00 65.12 133 VAL A CA 1
ATOM 998 C C . VAL A 1 133 ? -6.775 4.387 -9.646 1.00 65.12 133 VAL A C 1
ATOM 1000 O O . VAL A 1 133 ? -5.811 4.309 -10.411 1.00 65.12 133 VAL A O 1
ATOM 1003 N N . THR A 1 134 ? -7.417 5.529 -9.399 1.00 62.78 134 THR A N 1
ATOM 1004 C CA . THR A 1 134 ? -7.075 6.834 -9.986 1.00 62.78 134 THR A CA 1
ATOM 1005 C C . THR A 1 134 ? -6.367 7.775 -9.011 1.00 62.78 134 THR A C 1
ATOM 1007 O O . THR A 1 134 ? -5.855 8.801 -9.445 1.00 62.78 134 THR A O 1
ATOM 1010 N N . SER A 1 135 ? -6.325 7.447 -7.713 1.00 57.50 135 SER A N 1
ATOM 1011 C CA . SER A 1 135 ? -5.629 8.224 -6.682 1.00 57.50 135 SER A CA 1
ATOM 1012 C C . SER A 1 135 ? -5.023 7.309 -5.616 1.00 57.50 135 SER A C 1
ATOM 1014 O O . SER A 1 135 ? -5.653 6.339 -5.199 1.00 57.50 135 SER A O 1
ATOM 1016 N N . LEU A 1 136 ? -3.801 7.631 -5.185 1.00 57.41 136 LEU A N 1
ATOM 1017 C CA . LEU A 1 136 ? -3.107 6.998 -4.053 1.00 57.41 136 LEU A CA 1
ATOM 1018 C C . LEU A 1 136 ? -3.264 7.794 -2.756 1.00 57.41 136 LEU A C 1
ATOM 1020 O O . LEU A 1 136 ? -2.706 7.405 -1.730 1.00 57.41 136 LEU A O 1
ATOM 1024 N N . GLU A 1 137 ? -3.990 8.913 -2.787 1.00 52.78 137 GLU A N 1
ATOM 1025 C CA . GLU A 1 137 ? -4.273 9.658 -1.572 1.00 52.78 137 GLU A CA 1
ATOM 1026 C C . GLU A 1 137 ? -5.035 8.747 -0.611 1.00 52.78 137 GLU A C 1
ATOM 1028 O O . GLU A 1 137 ? -6.107 8.225 -0.934 1.00 52.78 137 GLU A O 1
ATOM 1033 N N . PHE A 1 138 ? -4.481 8.565 0.590 1.00 41.97 138 PHE A N 1
ATOM 1034 C CA . PHE A 1 138 ? -5.213 8.011 1.718 1.00 41.97 138 PHE A CA 1
ATOM 1035 C C . PHE A 1 138 ? -6.267 9.037 2.140 1.00 41.97 138 PHE A C 1
ATOM 1037 O O . PHE A 1 138 ? -6.151 9.721 3.153 1.00 41.97 138 PHE A O 1
ATOM 1044 N N . SER A 1 139 ? -7.310 9.187 1.331 1.00 39.31 139 SER A N 1
ATOM 1045 C CA . SER A 1 139 ? -8.515 9.831 1.795 1.00 39.31 139 SER A CA 1
ATOM 1046 C C . SER A 1 139 ? -9.206 8.812 2.686 1.00 39.31 139 SER A C 1
ATOM 1048 O O . SER A 1 139 ? -9.786 7.837 2.205 1.00 39.31 139 SER A O 1
ATOM 1050 N N . GLY A 1 140 ? -9.176 9.029 4.002 1.00 40.88 140 GLY A N 1
ATOM 1051 C CA . GLY A 1 140 ? -9.957 8.255 4.978 1.00 40.88 140 GLY A CA 1
ATOM 1052 C C . GLY A 1 140 ? -11.479 8.296 4.740 1.00 40.88 140 GLY A C 1
ATOM 1053 O O . GLY A 1 140 ? -12.248 7.846 5.582 1.00 40.88 140 GLY A O 1
ATOM 1054 N N . THR A 1 141 ? -11.930 8.838 3.607 1.00 41.53 141 THR A N 1
ATOM 1055 C CA . THR A 1 141 ? -13.323 9.054 3.220 1.00 41.53 141 THR A CA 1
ATOM 1056 C C . THR A 1 141 ? -13.951 7.892 2.455 1.00 41.53 141 THR A C 1
ATOM 1058 O O . THR A 1 141 ? -15.127 7.973 2.119 1.00 41.53 141 THR A O 1
ATOM 1061 N N . ALA A 1 142 ? -13.241 6.791 2.201 1.00 44.34 142 ALA A N 1
ATOM 1062 C CA . ALA A 1 142 ? -13.852 5.592 1.624 1.00 44.34 142 ALA A CA 1
ATOM 1063 C C . ALA A 1 142 ? -14.374 4.624 2.704 1.00 44.34 142 ALA A C 1
ATOM 1065 O O . ALA A 1 142 ? -14.148 3.418 2.635 1.00 44.34 142 ALA A O 1
ATOM 1066 N N . ARG A 1 143 ? -15.096 5.129 3.713 1.00 48.91 143 ARG A N 1
ATOM 1067 C CA . ARG A 1 143 ? -16.101 4.298 4.390 1.00 48.91 143 ARG A CA 1
ATOM 1068 C C . ARG A 1 143 ? -17.420 4.531 3.678 1.00 48.91 143 ARG A C 1
ATOM 1070 O O . ARG A 1 143 ? -17.896 5.660 3.595 1.00 48.91 143 ARG A O 1
ATOM 1077 N N . SER A 1 144 ? -17.961 3.450 3.124 1.00 45.91 144 SER A N 1
ATOM 1078 C CA . SER A 1 144 ? -19.298 3.377 2.541 1.00 45.91 144 SER A CA 1
ATOM 1079 C C . SER A 1 144 ? -20.286 4.215 3.349 1.00 45.91 144 SER A C 1
ATOM 1081 O O . SER A 1 144 ? -20.371 4.027 4.562 1.00 45.91 144 SER A O 1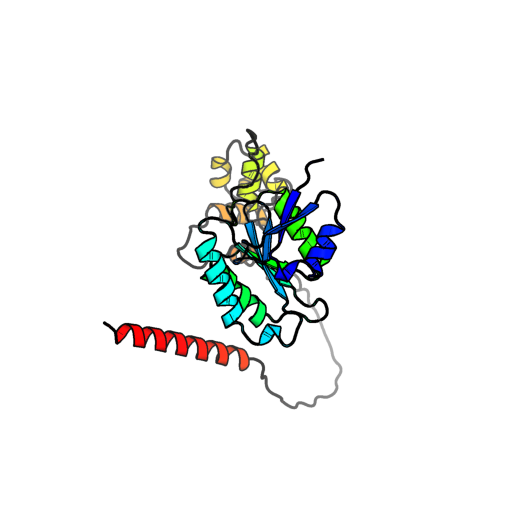
ATOM 1083 N N . HIS A 1 145 ? -21.026 5.103 2.677 1.00 51.62 145 HIS A N 1
ATOM 1084 C CA . HIS A 1 145 ? -22.210 5.762 3.225 1.00 51.62 145 HIS A CA 1
ATOM 1085 C C . HIS A 1 145 ? -23.077 4.719 3.939 1.00 51.62 145 HIS A C 1
ATOM 1087 O O . HIS A 1 145 ? -23.771 3.929 3.297 1.00 51.62 145 HIS A O 1
ATOM 1093 N N . VAL A 1 146 ? -23.021 4.693 5.271 1.00 53.19 146 VAL A N 1
ATOM 1094 C CA . VAL A 1 146 ? -24.014 3.979 6.063 1.00 53.19 146 VAL A CA 1
ATOM 1095 C C . VAL A 1 146 ? -25.210 4.912 6.116 1.00 53.19 146 VAL A C 1
ATOM 1097 O O . VAL A 1 146 ? -25.277 5.808 6.952 1.00 53.19 146 VAL A O 1
ATOM 1100 N N . GLY A 1 147 ? -26.079 4.759 5.118 1.00 47.59 147 GLY A N 1
ATOM 1101 C CA . GLY A 1 147 ? -27.311 5.520 4.988 1.00 47.59 147 GLY A CA 1
ATOM 1102 C C . GLY A 1 147 ? -28.144 5.464 6.269 1.00 47.59 147 GLY A C 1
ATOM 1103 O O . GLY A 1 147 ? -28.297 4.402 6.874 1.00 47.59 147 GLY A O 1
ATOM 1104 N N . ASP A 1 148 ? -28.641 6.636 6.656 1.00 53.81 148 ASP A N 1
ATOM 1105 C CA . ASP A 1 148 ? -29.786 6.950 7.523 1.00 53.81 148 ASP A CA 1
ATOM 1106 C C . ASP A 1 148 ? -29.884 6.359 8.939 1.00 53.81 148 ASP A C 1
ATOM 1108 O O . ASP A 1 148 ? -30.722 6.808 9.722 1.00 53.81 148 ASP A O 1
ATOM 1112 N N . ALA A 1 149 ? -29.034 5.416 9.341 1.00 64.31 149 ALA A N 1
ATOM 1113 C CA . ALA A 1 149 ? -29.060 4.871 10.692 1.00 64.31 149 ALA A CA 1
ATOM 1114 C C . ALA A 1 149 ? -28.087 5.641 11.613 1.00 64.31 149 ALA A C 1
ATOM 1116 O O . ALA A 1 149 ? -26.874 5.598 11.394 1.00 64.31 149 ALA A O 1
ATOM 1117 N N . PRO A 1 150 ? -28.564 6.294 12.693 1.00 74.81 150 PRO A N 1
ATOM 1118 C CA . PRO A 1 150 ? -27.697 7.039 13.609 1.00 74.81 150 PRO A CA 1
ATOM 1119 C C . PRO A 1 150 ? -26.746 6.128 14.402 1.00 74.81 150 PRO A C 1
ATOM 1121 O O . PRO A 1 150 ? -25.626 6.520 14.714 1.00 74.81 150 PRO A O 1
ATOM 1124 N N . LEU A 1 151 ? -27.141 4.885 14.699 1.00 82.06 151 LEU A N 1
ATOM 1125 C CA . LEU A 1 151 ? -26.362 3.975 15.547 1.00 82.06 151 LEU A CA 1
ATOM 1126 C C . LEU A 1 151 ? -24.979 3.590 14.964 1.00 82.06 151 LEU A C 1
ATOM 1128 O O . LEU A 1 151 ? -24.006 3.645 15.713 1.00 82.06 151 LEU A O 1
ATOM 1132 N N . PRO A 1 152 ? -24.831 3.230 13.675 1.00 81.75 152 PRO A N 1
ATOM 1133 C CA . PRO A 1 152 ? -23.518 3.032 13.054 1.00 81.75 152 PRO A CA 1
ATOM 1134 C C . PRO A 1 152 ? -22.570 4.231 13.167 1.00 81.75 152 PRO A C 1
ATOM 1136 O O . PRO A 1 152 ? -21.401 4.041 13.488 1.00 81.75 152 PRO A O 1
ATOM 1139 N N . VAL A 1 153 ? -23.075 5.456 12.984 1.00 84.06 153 VAL A N 1
ATOM 1140 C CA . VAL A 1 153 ? -22.276 6.684 13.143 1.00 84.06 153 VAL A CA 1
ATOM 1141 C C . VAL A 1 153 ? -21.799 6.831 14.588 1.00 84.06 153 VAL A C 1
ATOM 1143 O O . VAL A 1 153 ? -20.633 7.133 14.834 1.00 84.06 153 VAL A O 1
ATOM 1146 N N . LEU A 1 154 ? -22.678 6.555 15.556 1.00 84.69 154 LEU A N 1
ATOM 1147 C CA . LEU A 1 154 ? -22.319 6.569 16.975 1.00 84.69 154 LEU A CA 1
ATOM 1148 C C . LEU A 1 154 ? -21.280 5.498 17.323 1.00 84.69 154 LEU A C 1
ATOM 1150 O O . LEU A 1 154 ? -20.387 5.755 18.128 1.00 84.69 154 LEU A O 1
ATOM 1154 N N . ILE A 1 155 ? -21.383 4.307 16.726 1.00 86.25 155 ILE A N 1
ATOM 1155 C CA . ILE A 1 155 ? -20.406 3.229 16.913 1.00 86.25 155 ILE A CA 1
ATOM 1156 C C . ILE A 1 155 ? -19.042 3.690 16.411 1.00 86.25 155 ILE A C 1
ATOM 1158 O O . ILE A 1 155 ? -18.072 3.611 17.162 1.00 86.25 155 ILE A O 1
ATOM 1162 N N . ASP A 1 156 ? -18.968 4.227 15.197 1.00 85.12 156 ASP A N 1
ATOM 1163 C CA . ASP A 1 156 ? -17.714 4.702 14.613 1.00 85.12 156 ASP A CA 1
ATOM 1164 C C . ASP A 1 156 ? -17.088 5.850 15.419 1.00 85.12 156 ASP A C 1
ATOM 1166 O O . ASP A 1 156 ? -15.871 5.878 15.600 1.00 85.12 156 ASP A O 1
ATOM 1170 N N . ALA A 1 157 ? -17.901 6.770 15.943 1.00 85.06 157 ALA A N 1
ATOM 1171 C CA . ALA A 1 157 ? -17.420 7.905 16.726 1.00 85.06 157 ALA A CA 1
ATOM 1172 C C . ALA A 1 157 ? -16.919 7.495 18.121 1.00 85.06 157 ALA A C 1
ATOM 1174 O O . ALA A 1 157 ? -15.817 7.860 18.523 1.00 85.06 157 ALA A O 1
ATOM 1175 N N . LEU A 1 158 ? -17.710 6.724 18.871 1.00 86.12 158 LEU A N 1
ATOM 1176 C CA . LEU A 1 158 ? -17.406 6.427 20.273 1.00 86.12 158 LEU A CA 1
ATOM 1177 C C . LEU A 1 158 ? -16.401 5.281 20.445 1.00 86.12 158 LEU A C 1
ATOM 1179 O O . LEU A 1 158 ? -15.747 5.200 21.481 1.00 86.12 158 LEU A O 1
ATOM 1183 N N . THR A 1 159 ? -16.232 4.412 19.444 1.00 88.88 159 THR A N 1
ATOM 1184 C CA . THR A 1 159 ? -15.235 3.326 19.497 1.00 88.88 159 THR A CA 1
ATOM 1185 C C . THR A 1 159 ? -13.834 3.742 19.047 1.00 88.88 159 THR A C 1
ATOM 1187 O O . THR A 1 159 ? -12.951 2.890 18.978 1.00 88.88 159 THR A O 1
ATOM 1190 N N . GLN A 1 160 ? -13.580 5.037 18.815 1.00 84.38 160 GLN A N 1
ATOM 1191 C CA . GLN A 1 160 ? -12.219 5.554 18.590 1.00 84.38 160 GLN A CA 1
ATOM 1192 C C . GLN A 1 160 ? -11.287 5.305 19.788 1.00 84.38 160 GLN A C 1
ATOM 1194 O O . GLN A 1 160 ? -10.074 5.208 19.621 1.00 84.38 160 GLN A O 1
ATOM 1199 N N . THR A 1 161 ? -11.853 5.139 20.987 1.00 80.06 161 THR A N 1
ATOM 1200 C CA . THR A 1 161 ? -11.144 4.718 22.201 1.00 80.06 161 THR A CA 1
ATOM 1201 C C . THR A 1 161 ? -11.673 3.363 22.690 1.00 80.06 161 THR A C 1
ATOM 1203 O O . THR A 1 161 ? -12.394 3.307 23.697 1.00 80.06 161 THR A O 1
ATOM 1206 N N . PRO A 1 162 ? -11.346 2.248 22.008 1.00 77.88 162 PRO A N 1
ATOM 1207 C CA . PRO A 1 162 ? -11.898 0.926 22.318 1.00 77.88 162 PRO A CA 1
ATOM 1208 C C . PRO A 1 162 ? -11.525 0.422 23.723 1.00 77.88 162 PRO A C 1
ATOM 1210 O O . PRO A 1 162 ? -12.235 -0.399 24.301 1.00 77.88 162 PRO A O 1
ATOM 1213 N N . GLN A 1 163 ? -10.446 0.952 24.308 1.00 80.69 163 GLN A N 1
ATOM 1214 C CA . GLN A 1 163 ? -10.020 0.691 25.684 1.00 80.69 163 GLN A CA 1
ATOM 1215 C C . GLN A 1 163 ? -10.945 1.309 26.750 1.00 80.69 163 GLN A C 1
ATOM 1217 O O . GLN A 1 163 ? -10.831 0.964 27.931 1.00 80.69 163 GLN A O 1
ATOM 1222 N N . VAL A 1 164 ? -11.830 2.235 26.363 1.00 83.56 164 VAL A N 1
ATOM 1223 C CA . VAL A 1 164 ? -12.849 2.856 27.230 1.00 83.56 164 VAL A CA 1
ATOM 1224 C C . VAL A 1 164 ? -14.253 2.412 26.809 1.00 83.56 164 VAL A C 1
ATOM 1226 O O . VAL A 1 164 ? -15.044 2.005 27.663 1.00 83.56 164 VAL A O 1
ATOM 1229 N N . VAL A 1 165 ? -14.550 2.451 25.506 1.00 87.06 165 VAL A N 1
ATOM 1230 C CA . VAL A 1 165 ? -15.893 2.227 24.954 1.00 87.06 165 VAL A CA 1
ATOM 1231 C C . VAL A 1 165 ? -15.845 1.195 23.834 1.00 87.06 165 VAL A C 1
ATOM 1233 O O . VAL A 1 165 ? -15.254 1.414 22.780 1.00 87.06 165 VAL A O 1
ATOM 1236 N N . THR A 1 166 ? -16.512 0.064 24.040 1.00 89.88 166 THR A N 1
ATOM 1237 C CA . THR A 1 166 ? -16.671 -0.974 23.015 1.00 89.88 166 THR A CA 1
ATOM 1238 C C . THR A 1 166 ? -17.950 -0.760 22.207 1.00 89.88 166 THR A C 1
ATOM 1240 O O . THR A 1 166 ? -18.873 -0.073 22.639 1.00 89.88 166 THR A O 1
ATOM 1243 N N . ARG A 1 167 ? -18.081 -1.431 21.059 1.00 89.19 167 ARG A N 1
ATOM 1244 C CA . ARG A 1 167 ? -19.318 -1.409 20.257 1.00 89.19 167 ARG A CA 1
ATOM 1245 C C . ARG A 1 167 ? -20.569 -1.768 21.070 1.00 89.19 167 ARG A C 1
ATOM 1247 O O . ARG A 1 167 ? -21.601 -1.121 20.924 1.00 89.19 167 ARG A O 1
ATOM 1254 N N . ASN A 1 168 ? -20.474 -2.772 21.944 1.00 88.38 168 ASN A N 1
ATOM 1255 C CA . ASN A 1 168 ? -21.591 -3.189 22.799 1.00 88.38 168 ASN A CA 1
ATOM 1256 C C . ASN A 1 168 ? -21.982 -2.100 23.802 1.00 88.38 168 ASN A C 1
ATOM 1258 O O . ASN A 1 168 ? -23.151 -1.967 24.146 1.00 88.38 168 ASN A O 1
ATOM 1262 N N . ASP A 1 169 ? -21.012 -1.312 24.257 1.00 89.00 169 ASP A N 1
ATOM 1263 C CA . ASP A 1 169 ? -21.260 -0.184 25.146 1.00 89.00 169 ASP A CA 1
ATOM 1264 C C . ASP A 1 169 ? -21.998 0.935 24.423 1.00 89.00 169 ASP A C 1
ATOM 1266 O O . ASP A 1 169 ? -22.963 1.458 24.966 1.00 89.00 169 ASP A O 1
ATOM 1270 N N . VAL A 1 170 ? -21.630 1.227 23.171 1.00 88.50 170 VAL A N 1
ATOM 1271 C CA . VAL A 1 170 ? -22.347 2.205 22.339 1.00 88.50 170 VAL A CA 1
ATOM 1272 C C . VAL A 1 170 ? -23.803 1.804 22.133 1.00 88.50 170 VAL A C 1
ATOM 1274 O O . VAL A 1 170 ? -24.693 2.635 22.279 1.00 88.50 170 VAL A O 1
ATOM 1277 N N . VAL A 1 171 ? -24.065 0.524 21.855 1.00 88.44 171 VAL A N 1
ATOM 1278 C CA . VAL A 1 171 ? -25.439 0.018 21.726 1.00 88.44 171 VAL A CA 1
ATOM 1279 C C . VAL A 1 171 ? -26.215 0.210 23.031 1.00 88.44 171 VAL A C 1
ATOM 1281 O O . VAL A 1 171 ? -27.376 0.605 22.999 1.00 88.44 171 VAL A O 1
ATOM 1284 N N . ARG A 1 172 ? -25.593 -0.022 24.191 1.00 88.69 172 ARG A N 1
ATOM 1285 C CA . ARG A 1 172 ? -26.245 0.186 25.495 1.00 88.69 172 ARG A CA 1
ATOM 1286 C C . ARG A 1 172 ? -26.491 1.661 25.795 1.00 88.69 172 ARG A C 1
ATOM 1288 O O . ARG A 1 172 ? -27.580 1.995 26.245 1.00 88.69 172 ARG A O 1
ATOM 1295 N N . ILE A 1 173 ? -25.520 2.526 25.505 1.00 87.94 173 ILE A N 1
ATOM 1296 C CA . ILE A 1 173 ? -25.648 3.981 25.635 1.00 87.94 173 ILE A CA 1
ATOM 1297 C C . ILE A 1 173 ? -26.805 4.479 24.764 1.00 87.94 173 ILE A C 1
ATOM 1299 O O . ILE A 1 173 ? -27.686 5.168 25.265 1.00 87.94 173 ILE A O 1
ATOM 1303 N N . ALA A 1 174 ? -26.857 4.066 23.495 1.00 87.50 174 ALA A N 1
ATOM 1304 C CA . ALA A 1 174 ? -27.890 4.485 22.549 1.00 87.50 174 ALA A CA 1
ATOM 1305 C C . ALA A 1 174 ? -29.303 3.999 22.917 1.00 87.50 174 ALA A C 1
ATOM 1307 O O . ALA A 1 174 ? -30.280 4.632 22.539 1.00 87.50 174 ALA A O 1
ATOM 1308 N N . ASN A 1 175 ? -29.426 2.885 23.647 1.00 86.94 175 ASN A N 1
ATOM 1309 C CA . ASN A 1 175 ? -30.716 2.410 24.161 1.00 86.94 175 ASN A CA 1
ATOM 1310 C C . ASN A 1 175 ? -31.120 3.070 25.489 1.00 86.94 175 ASN A C 1
ATOM 1312 O O . ASN A 1 175 ? -32.270 2.939 25.905 1.00 86.94 175 ASN A O 1
ATOM 1316 N N . ARG A 1 176 ? -30.183 3.723 26.186 1.00 84.94 176 ARG A N 1
ATOM 1317 C CA . ARG A 1 176 ? -30.417 4.330 27.501 1.00 84.94 176 ARG A CA 1
ATOM 1318 C C . ARG A 1 176 ? -30.635 5.835 27.419 1.00 84.94 176 ARG A C 1
ATOM 1320 O O . ARG A 1 176 ? -31.529 6.327 28.096 1.00 84.94 176 ARG A O 1
ATOM 1327 N N . ALA A 1 177 ? -29.823 6.531 26.631 1.00 84.75 177 ALA A N 1
ATOM 1328 C CA . ALA A 1 177 ? -29.913 7.970 26.444 1.00 84.75 177 ALA A CA 1
ATOM 1329 C C . ALA A 1 177 ? -30.752 8.309 25.215 1.00 84.75 177 ALA A C 1
ATOM 1331 O O . ALA A 1 177 ? -30.655 7.667 24.169 1.00 84.75 177 ALA A O 1
ATOM 1332 N N . SER A 1 178 ? -31.545 9.365 25.345 1.00 82.00 178 SER A N 1
ATOM 1333 C CA . SER A 1 178 ? -32.402 9.883 24.279 1.00 82.00 178 SER A CA 1
ATOM 1334 C C . SER A 1 178 ? -31.611 10.605 23.184 1.00 82.00 178 SER A C 1
ATOM 1336 O O . SER A 1 178 ? -32.035 10.660 22.029 1.00 82.00 178 SER A O 1
ATOM 1338 N N . CYS A 1 179 ? -30.450 11.161 23.538 1.00 85.56 179 CYS A N 1
ATOM 1339 C CA . CYS A 1 179 ? -29.576 11.887 22.628 1.00 85.56 179 CYS A CA 1
ATOM 1340 C C . CYS A 1 179 ? -28.124 11.910 23.123 1.00 85.56 179 CYS A C 1
ATOM 1342 O O . CYS A 1 179 ? -27.836 11.650 24.289 1.00 85.56 179 CYS A O 1
ATOM 1344 N N .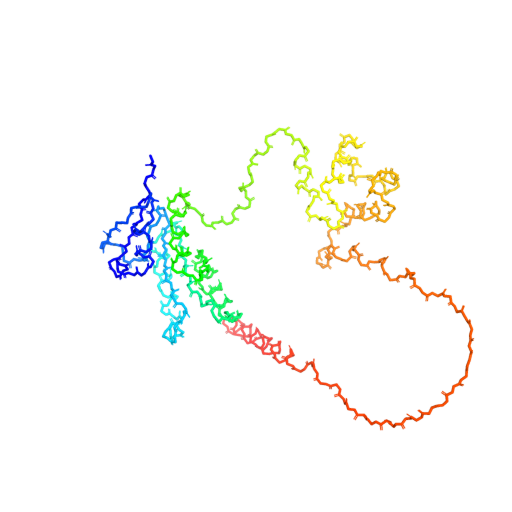 MET A 1 180 ? -27.189 12.275 22.240 1.00 85.50 180 MET A N 1
ATOM 1345 C CA . MET A 1 180 ? -25.764 12.332 22.588 1.00 85.50 180 MET A CA 1
ATOM 1346 C C . MET A 1 180 ? -25.426 13.453 23.581 1.00 85.50 180 MET A C 1
ATOM 1348 O O . MET A 1 180 ? -24.493 13.314 24.363 1.00 85.50 180 MET A O 1
ATOM 1352 N N . ALA A 1 181 ? -26.186 14.551 23.587 1.00 87.75 181 ALA A N 1
ATOM 1353 C CA . ALA A 1 181 ? -25.968 15.634 24.544 1.00 87.75 181 ALA A CA 1
ATOM 1354 C C . ALA A 1 181 ? -26.147 15.151 25.994 1.00 87.75 181 ALA A C 1
ATOM 1356 O O . ALA A 1 181 ? -25.343 15.494 26.855 1.00 87.75 181 ALA A O 1
ATOM 1357 N N . GLU A 1 182 ? -27.140 14.292 26.239 1.00 86.88 182 GLU A N 1
ATOM 1358 C CA . GLU A 1 182 ? -27.355 13.633 27.532 1.00 86.88 182 GLU A CA 1
ATOM 1359 C C . GLU A 1 182 ? -26.141 12.777 27.917 1.00 86.88 182 GLU A C 1
ATOM 1361 O O . GLU A 1 182 ? -25.637 12.874 29.029 1.00 86.88 182 GLU A O 1
ATOM 1366 N N . VAL A 1 183 ? -25.589 12.020 26.965 1.00 88.12 183 VAL A N 1
ATOM 1367 C CA . VAL A 1 183 ? -24.396 11.191 27.188 1.00 88.12 183 VAL A CA 1
ATOM 1368 C C . VAL A 1 183 ? -23.170 12.029 27.550 1.00 88.12 183 VAL A C 1
ATOM 1370 O O . VAL A 1 183 ? -22.468 11.708 28.502 1.00 88.12 183 VAL A O 1
ATOM 1373 N N . LEU A 1 184 ? -22.913 13.122 26.836 1.00 88.56 184 LEU A N 1
ATOM 1374 C CA . LEU A 1 184 ? -21.748 13.979 27.091 1.00 88.56 184 LEU A CA 1
ATOM 1375 C C . LEU A 1 184 ? -21.861 14.750 28.417 1.00 88.56 184 LEU A C 1
ATOM 1377 O O . LEU A 1 184 ? -20.851 15.037 29.062 1.00 88.56 184 LEU A O 1
ATOM 1381 N N . MET A 1 185 ? -23.089 15.077 28.827 1.00 86.88 185 MET A N 1
ATOM 1382 C CA . MET A 1 185 ? -23.368 15.863 30.031 1.00 86.88 185 MET A CA 1
ATOM 1383 C C . MET A 1 185 ? -23.681 15.016 31.264 1.00 86.88 185 MET A C 1
ATOM 1385 O O . MET A 1 185 ? -23.763 15.574 32.352 1.00 86.88 185 MET A O 1
ATOM 1389 N N . SER A 1 186 ? -23.813 13.706 31.120 1.00 86.38 186 SER A N 1
ATOM 1390 C CA . SER A 1 186 ? -24.131 12.788 32.213 1.00 86.38 186 SER A CA 1
ATOM 1391 C C . SER A 1 186 ? -23.030 12.650 33.273 1.00 86.38 186 SER A C 1
ATOM 1393 O O . SER A 1 186 ? -21.832 12.834 33.019 1.00 86.38 186 SER A O 1
ATOM 1395 N N . GLU A 1 187 ? -23.445 12.300 34.487 1.00 89.00 187 GLU A N 1
ATOM 1396 C CA . GLU A 1 187 ? -22.547 11.967 35.595 1.00 89.00 187 GLU A CA 1
ATOM 1397 C C . GLU A 1 187 ? -22.195 10.470 35.593 1.00 89.00 187 GLU A C 1
ATOM 1399 O O . GLU A 1 187 ? -22.989 9.637 35.159 1.00 89.00 187 GLU A O 1
ATOM 1404 N N . ALA A 1 188 ? -21.023 10.079 36.116 1.00 87.44 188 ALA A N 1
ATOM 1405 C CA . ALA A 1 188 ? -20.626 8.662 36.150 1.00 87.44 188 ALA A CA 1
ATOM 1406 C C . ALA A 1 188 ? -21.680 7.765 36.830 1.00 87.44 188 ALA A C 1
ATOM 1408 O O . ALA A 1 188 ? -21.954 6.664 36.359 1.00 87.44 188 ALA A O 1
ATOM 1409 N N . GLN A 1 189 ? -22.326 8.265 37.884 1.00 88.31 189 GLN A N 1
ATOM 1410 C CA . GLN A 1 189 ? -23.357 7.538 38.631 1.00 88.31 189 GLN A CA 1
ATOM 1411 C C . GLN A 1 189 ? -24.580 7.167 37.777 1.00 88.31 189 GLN A C 1
ATOM 1413 O O . GLN A 1 189 ? -25.241 6.176 38.064 1.00 88.31 189 GLN A O 1
ATOM 1418 N N . GLU A 1 190 ? -24.867 7.909 36.706 1.00 86.00 190 GLU A N 1
ATOM 1419 C CA . GLU A 1 190 ? -26.025 7.663 35.834 1.00 86.00 190 GLU A CA 1
ATOM 1420 C C . GLU A 1 190 ? -25.823 6.444 34.916 1.00 86.00 190 GLU A C 1
ATOM 1422 O O . GLU A 1 190 ? -26.790 5.849 34.431 1.00 86.00 190 GLU A O 1
ATOM 1427 N N . TRP A 1 191 ? -24.565 6.032 34.725 1.00 85.94 191 TRP A N 1
ATOM 1428 C CA . TRP A 1 191 ? -24.180 4.832 33.974 1.00 85.94 191 TRP A CA 1
ATOM 1429 C C . TRP A 1 191 ? -23.910 3.629 34.872 1.00 85.94 191 TRP A C 1
ATOM 1431 O O . TRP A 1 191 ? -23.875 2.494 34.385 1.00 85.94 191 TRP A O 1
ATOM 1441 N N . GLU A 1 192 ? -23.711 3.860 36.172 1.00 82.00 192 GLU A N 1
ATOM 1442 C CA . GLU A 1 192 ? -23.541 2.795 37.152 1.00 82.00 192 GLU A CA 1
ATOM 1443 C C . GLU A 1 192 ? -24.828 1.960 37.219 1.00 82.00 192 GLU A C 1
ATOM 1445 O O . GLU A 1 192 ? -25.910 2.452 37.524 1.00 82.00 192 GLU A O 1
ATOM 1450 N N . GLY A 1 193 ? -24.720 0.672 36.886 1.00 70.19 193 GLY A N 1
ATOM 1451 C CA . GLY A 1 193 ? -25.862 -0.251 36.866 1.00 70.19 193 GLY A CA 1
ATOM 1452 C C . GLY A 1 193 ? -26.320 -0.666 35.469 1.00 70.19 193 GLY A C 1
ATOM 1453 O O . GLY A 1 193 ? -27.109 -1.603 35.345 1.00 70.19 193 GLY A O 1
ATOM 1454 N N . ILE A 1 194 ? -25.774 -0.073 34.403 1.00 81.81 194 ILE A N 1
ATOM 1455 C CA . ILE A 1 194 ? -25.896 -0.662 33.066 1.00 81.81 194 ILE A CA 1
ATOM 1456 C C . ILE A 1 194 ? -24.961 -1.869 32.977 1.00 81.81 194 ILE A C 1
ATOM 1458 O O . ILE A 1 194 ? -23.789 -1.802 33.348 1.00 81.81 194 ILE A O 1
ATOM 1462 N N . ALA A 1 195 ? -25.459 -2.986 32.445 1.00 77.25 195 ALA A N 1
ATOM 1463 C CA . ALA A 1 195 ? -24.650 -4.182 32.238 1.00 77.25 195 ALA A CA 1
ATOM 1464 C C . ALA A 1 195 ? -23.378 -3.853 31.430 1.00 77.25 195 ALA A C 1
ATOM 1466 O O . ALA A 1 195 ? -23.449 -3.407 30.287 1.00 77.25 195 ALA A O 1
ATOM 1467 N N . GLY A 1 196 ? -22.204 -4.073 32.025 1.00 78.56 196 GLY A N 1
ATOM 1468 C CA . GLY A 1 196 ? -20.913 -3.745 31.410 1.00 78.56 196 GLY A CA 1
ATOM 1469 C C . GLY A 1 196 ? -20.370 -2.342 31.715 1.00 78.56 196 GLY A C 1
ATOM 1470 O O . GLY A 1 196 ? -19.241 -2.064 31.312 1.00 78.56 196 GLY A O 1
ATOM 1471 N N . PHE A 1 197 ? -21.102 -1.505 32.461 1.00 83.06 197 PHE A N 1
ATOM 1472 C CA . PHE A 1 197 ? -20.648 -0.233 33.035 1.00 83.06 197 PHE A CA 1
ATOM 1473 C C . PHE A 1 197 ? -20.582 -0.324 34.563 1.00 83.06 197 PHE A C 1
ATOM 1475 O O . PHE A 1 197 ? -21.526 -0.015 35.287 1.00 83.06 197 PHE A O 1
ATOM 1482 N N . GLY A 1 198 ? -19.430 -0.769 35.063 1.00 85.50 198 GLY A N 1
ATOM 1483 C CA . GLY A 1 198 ? -19.094 -0.615 36.477 1.00 85.50 198 GLY A CA 1
ATOM 1484 C C . GLY A 1 198 ? -18.583 0.795 36.781 1.00 85.50 198 GLY A C 1
ATOM 1485 O O . GLY A 1 198 ? -18.157 1.510 35.872 1.00 85.50 198 GLY A O 1
ATOM 1486 N N . ARG A 1 199 ? -18.521 1.147 38.070 1.00 87.44 199 ARG A N 1
ATOM 1487 C CA . ARG A 1 199 ? -18.033 2.440 38.590 1.00 87.44 199 ARG A CA 1
ATOM 1488 C C . ARG A 1 199 ? -16.756 2.949 37.914 1.00 87.44 199 ARG A C 1
ATOM 1490 O O . ARG A 1 199 ? -16.711 4.079 37.442 1.00 87.44 199 ARG A O 1
ATOM 1497 N N . LYS A 1 200 ? -15.738 2.090 37.767 1.00 87.56 200 LYS A N 1
ATOM 1498 C CA . LYS A 1 200 ? -14.472 2.449 37.097 1.00 87.56 200 LYS A CA 1
ATOM 1499 C C . LYS A 1 200 ? -14.661 2.842 35.628 1.00 87.56 200 LYS A C 1
ATOM 1501 O O . LYS A 1 200 ? -14.043 3.786 35.148 1.00 87.56 200 LYS A O 1
ATOM 1506 N N . LYS A 1 201 ? -15.505 2.118 34.894 1.00 88.19 201 LYS A N 1
ATOM 1507 C CA . LYS A 1 201 ? -15.735 2.376 33.468 1.00 88.19 201 LYS A CA 1
ATOM 1508 C C . LYS A 1 201 ? -16.616 3.601 33.253 1.00 88.19 201 LYS A C 1
ATOM 1510 O O . LYS A 1 201 ? -16.336 4.376 32.350 1.00 88.19 201 LYS A O 1
ATOM 1515 N N . ALA A 1 202 ? -17.624 3.791 34.101 1.00 89.69 202 ALA A N 1
ATOM 1516 C CA . ALA A 1 202 ? -18.458 4.984 34.092 1.00 89.69 202 ALA A CA 1
ATOM 1517 C C . ALA A 1 202 ? -17.637 6.252 34.385 1.00 89.69 202 ALA A C 1
ATOM 1519 O O . ALA A 1 202 ? -17.736 7.226 33.645 1.00 89.69 202 ALA A O 1
ATOM 1520 N N . ALA A 1 203 ? -16.737 6.201 35.374 1.00 89.56 203 ALA A N 1
ATOM 1521 C CA . ALA A 1 203 ? -15.800 7.289 35.654 1.00 89.56 203 ALA A CA 1
ATOM 1522 C C . ALA A 1 203 ? -14.860 7.574 34.468 1.00 89.56 203 ALA A C 1
ATOM 1524 O O . ALA A 1 203 ? -14.662 8.730 34.102 1.00 89.56 203 ALA A O 1
ATOM 1525 N N . ARG A 1 204 ? -14.319 6.532 33.816 1.00 88.12 204 ARG A N 1
ATOM 1526 C CA . ARG A 1 204 ? -13.471 6.690 32.617 1.00 88.12 204 ARG A CA 1
ATOM 1527 C C . ARG A 1 204 ? -14.234 7.264 31.423 1.00 88.12 204 ARG A C 1
ATOM 1529 O O . ARG A 1 204 ? -13.671 8.082 30.705 1.00 88.12 204 ARG A O 1
ATOM 1536 N N . LEU A 1 205 ? -15.489 6.859 31.221 1.00 88.25 205 LEU A N 1
ATOM 1537 C CA . LEU A 1 205 ? -16.362 7.402 30.178 1.00 88.25 205 LEU A CA 1
ATOM 1538 C C . LEU A 1 205 ? -16.636 8.892 30.417 1.00 88.25 205 LEU A C 1
ATOM 1540 O O . LEU A 1 205 ? -16.447 9.705 29.519 1.00 88.25 205 LEU A O 1
ATOM 1544 N N . GLN A 1 206 ? -17.035 9.249 31.638 1.00 89.25 206 GLN A N 1
ATOM 1545 C CA . GLN A 1 206 ? -17.292 10.636 32.010 1.00 89.25 206 GLN A CA 1
ATOM 1546 C C . GLN A 1 206 ? -16.038 11.497 31.842 1.00 89.25 206 GLN A C 1
ATOM 1548 O O . GLN A 1 206 ? -16.104 12.596 31.294 1.00 89.25 206 GLN A O 1
ATOM 1553 N N . HIS A 1 207 ? -14.892 10.990 32.301 1.00 87.81 207 HIS A N 1
ATOM 1554 C CA . HIS A 1 207 ? -13.630 11.692 32.157 1.00 87.81 207 HIS A CA 1
ATOM 1555 C C . HIS A 1 207 ? -13.296 11.898 30.678 1.00 87.81 207 HIS A C 1
ATOM 1557 O O . HIS A 1 207 ? -13.087 13.034 30.284 1.00 87.81 207 HIS A O 1
ATOM 1563 N N . LEU A 1 208 ? -13.380 10.857 29.840 1.00 86.25 208 LEU A N 1
ATOM 1564 C CA . LEU A 1 208 ? -13.141 10.950 28.394 1.00 86.25 208 LEU A CA 1
ATOM 1565 C C . LEU A 1 208 ? -13.920 12.095 27.724 1.00 86.25 208 LEU A C 1
ATOM 1567 O O . LEU A 1 208 ? -13.362 12.793 26.884 1.00 86.25 208 LEU A O 1
ATOM 1571 N N . PHE A 1 209 ? -15.187 12.302 28.090 1.00 86.38 209 PHE A N 1
ATOM 1572 C CA . PHE A 1 209 ? -16.010 13.362 27.496 1.00 86.38 209 PHE A CA 1
ATOM 1573 C C . PHE A 1 209 ? -15.749 14.759 28.059 1.00 86.38 209 PHE A C 1
ATOM 1575 O O . PHE A 1 209 ? -16.068 15.747 27.401 1.00 86.38 209 PHE A O 1
ATOM 1582 N N . ARG A 1 210 ? -15.190 14.856 29.268 1.00 85.06 210 ARG A N 1
ATOM 1583 C CA . ARG A 1 210 ? -15.020 16.124 29.991 1.00 85.06 210 ARG A CA 1
ATOM 1584 C C . ARG A 1 210 ? -13.563 16.548 30.164 1.00 85.06 210 ARG A C 1
ATOM 1586 O O . ARG A 1 210 ? -13.320 17.643 30.669 1.00 85.06 210 ARG A O 1
ATOM 1593 N N . THR A 1 211 ? -12.593 15.726 29.765 1.00 82.25 211 THR A N 1
ATOM 1594 C CA . THR A 1 211 ? -11.179 16.102 29.787 1.00 82.25 211 THR A CA 1
ATOM 1595 C C . THR A 1 211 ? -10.971 17.280 28.832 1.00 82.25 211 THR A C 1
ATOM 1597 O O . THR A 1 211 ? -11.233 17.147 27.635 1.00 82.25 211 THR A O 1
ATOM 1600 N N . PRO A 1 212 ? -10.500 18.442 29.318 1.00 77.69 212 PRO A N 1
ATOM 1601 C CA . PRO A 1 212 ? -10.179 19.550 28.436 1.00 77.69 212 PRO A CA 1
ATOM 1602 C C . PRO A 1 212 ? -9.029 19.152 27.509 1.00 77.69 212 PRO A C 1
ATOM 1604 O O . PRO A 1 212 ? -8.077 18.492 27.929 1.00 77.69 212 PRO A O 1
ATOM 1607 N N . PHE A 1 213 ? -9.079 19.599 26.255 1.00 72.75 213 PHE A N 1
ATOM 1608 C CA . PHE A 1 213 ? -7.939 19.484 25.351 1.00 72.75 213 PHE A CA 1
ATOM 1609 C C . PHE A 1 213 ? -6.822 20.408 25.843 1.00 72.75 213 PHE A C 1
ATOM 1611 O O . PHE A 1 213 ? -6.779 21.591 25.511 1.00 72.75 213 PHE A O 1
ATOM 1618 N N . LEU A 1 214 ? -5.924 19.879 26.672 1.00 68.12 214 LEU A N 1
ATOM 1619 C CA . LEU A 1 214 ? -4.710 20.585 27.052 1.00 68.12 214 LEU A CA 1
ATOM 1620 C C . LEU A 1 214 ? -3.784 20.603 25.837 1.00 68.12 214 LEU A C 1
ATOM 1622 O O . LEU A 1 214 ? -3.424 19.555 25.295 1.00 68.12 214 LEU A O 1
ATOM 1626 N N . SER A 1 215 ? -3.417 21.801 25.384 1.00 56.56 215 SER A N 1
ATOM 1627 C CA . SER A 1 215 ? -2.415 21.968 24.340 1.00 56.56 215 SER A CA 1
ATOM 1628 C C . SER A 1 215 ? -1.111 21.324 24.819 1.00 56.56 215 SER A C 1
ATOM 1630 O O . SER A 1 215 ? -0.422 21.878 25.672 1.00 56.56 215 SER A O 1
ATOM 1632 N N . SER A 1 216 ? -0.805 20.155 24.252 1.00 54.81 216 SER A N 1
ATOM 1633 C CA . SER A 1 216 ? 0.350 19.277 24.488 1.00 54.81 216 SER A CA 1
ATOM 1634 C C . SER A 1 216 ? 0.249 18.270 25.664 1.00 54.81 216 SER A C 1
ATOM 1636 O O . SER A 1 216 ? 0.241 18.621 26.835 1.00 54.81 216 SER A O 1
ATOM 1638 N N . GLN A 1 217 ? 0.293 16.976 25.302 1.00 54.97 217 GLN A N 1
ATOM 1639 C CA . GLN A 1 217 ? 0.770 15.828 26.104 1.00 54.97 217 GLN A CA 1
ATOM 1640 C C . GLN A 1 217 ? -0.161 15.024 27.041 1.00 54.97 217 GLN A C 1
ATOM 1642 O O . GLN A 1 217 ? 0.353 14.331 27.916 1.00 54.97 217 GLN A O 1
ATOM 1647 N N . GLN A 1 218 ? -1.479 14.947 26.835 1.00 56.72 218 GLN A N 1
ATOM 1648 C CA . GLN A 1 218 ? -2.255 13.856 27.463 1.00 56.72 218 GLN A CA 1
ATOM 1649 C C . GLN A 1 218 ? -2.619 12.769 26.448 1.00 56.72 218 GLN A C 1
ATOM 1651 O O . GLN A 1 218 ? -3.367 12.998 25.502 1.00 56.72 218 GLN A O 1
ATOM 1656 N N . ARG A 1 219 ? -2.041 11.573 26.629 1.00 60.94 219 ARG A N 1
ATOM 1657 C CA . ARG A 1 219 ? -2.392 10.366 25.868 1.00 60.94 219 ARG A CA 1
ATOM 1658 C C . ARG A 1 219 ? -3.536 9.642 26.574 1.00 60.94 219 ARG A C 1
ATOM 1660 O O . ARG A 1 219 ? -3.589 9.616 27.799 1.00 60.94 219 ARG A O 1
ATOM 1667 N N . VAL A 1 220 ? -4.410 8.993 25.807 1.00 59.75 220 VAL A N 1
ATOM 1668 C CA . VAL A 1 220 ? -5.545 8.213 26.343 1.00 59.75 220 VAL A CA 1
ATOM 1669 C C . VAL A 1 220 ? -5.078 7.107 27.304 1.00 59.75 220 VAL A C 1
ATOM 1671 O O . VAL A 1 220 ? -5.787 6.772 28.247 1.00 59.75 220 VAL A O 1
ATOM 1674 N N . ASP A 1 221 ? -3.856 6.595 27.139 1.00 61.12 221 ASP A N 1
ATOM 1675 C CA . ASP A 1 221 ? -3.255 5.595 28.037 1.00 61.12 221 ASP A CA 1
ATOM 1676 C C . ASP A 1 221 ? -3.050 6.120 29.468 1.00 61.12 221 ASP A C 1
ATOM 1678 O O . ASP A 1 221 ? -3.174 5.369 30.437 1.00 61.12 221 ASP A O 1
ATOM 1682 N N . SER A 1 222 ? -2.841 7.430 29.630 1.00 61.03 222 SER A N 1
ATOM 1683 C CA . SER A 1 222 ? -2.782 8.089 30.940 1.00 61.03 222 SER A CA 1
ATOM 1684 C C . SER A 1 222 ? -4.112 7.999 31.701 1.00 61.03 222 SER A C 1
ATOM 1686 O O . SER A 1 222 ? -4.117 8.064 32.926 1.00 61.03 222 SER A O 1
ATOM 1688 N N . LEU A 1 223 ? -5.230 7.785 30.996 1.00 60.34 223 LEU A N 1
ATOM 1689 C CA . LEU A 1 223 ? -6.564 7.598 31.580 1.00 60.34 223 LEU A CA 1
ATOM 1690 C C . LEU A 1 223 ? -6.827 6.154 32.034 1.00 60.34 223 LEU A C 1
ATOM 1692 O O . LEU A 1 223 ? -7.848 5.876 32.665 1.00 60.34 223 LEU A O 1
ATOM 1696 N N . VAL A 1 224 ? -5.961 5.208 31.661 1.00 61.59 224 VAL A N 1
ATOM 1697 C CA . VAL A 1 224 ? -6.113 3.777 31.981 1.00 61.59 224 VAL A CA 1
ATOM 1698 C C . VAL A 1 224 ? -5.229 3.380 33.163 1.00 61.59 224 VAL A C 1
ATOM 1700 O O . VAL A 1 224 ? -5.615 2.527 33.960 1.00 61.59 224 VAL A O 1
ATOM 1703 N N . SER A 1 225 ? -4.077 4.034 33.318 1.00 53.06 225 SER A N 1
ATOM 1704 C CA . SER A 1 225 ? -3.041 3.640 34.280 1.00 53.06 225 SER A CA 1
ATOM 1705 C C . SER A 1 225 ? -3.209 4.179 35.705 1.00 53.06 225 SER A C 1
ATOM 1707 O O . SER A 1 225 ? -2.436 3.794 36.575 1.00 53.06 225 SER A O 1
ATOM 1709 N N . ALA A 1 226 ? -4.197 5.032 35.988 1.00 50.16 226 ALA A N 1
ATOM 1710 C CA . ALA A 1 226 ? -4.288 5.699 37.292 1.00 50.16 226 ALA A CA 1
ATOM 1711 C C . ALA A 1 226 ? -4.762 4.808 38.464 1.00 50.16 226 ALA A C 1
ATOM 1713 O O . ALA A 1 226 ? -4.736 5.276 39.593 1.00 50.16 226 ALA A O 1
ATOM 1714 N N . ASP A 1 227 ? -5.186 3.554 38.234 1.00 46.16 227 ASP A N 1
ATOM 1715 C CA . ASP A 1 227 ? -5.977 2.820 39.244 1.00 46.16 227 ASP A CA 1
ATOM 1716 C C . ASP A 1 227 ? -5.759 1.287 39.282 1.00 46.16 227 ASP A C 1
ATOM 1718 O O . ASP A 1 227 ? -6.640 0.530 39.710 1.00 46.16 227 ASP A O 1
ATOM 1722 N N . SER A 1 228 ? -4.606 0.810 38.789 1.00 42.97 228 SER A N 1
ATOM 1723 C CA . SER A 1 228 ? -4.246 -0.627 38.776 1.00 42.97 228 SER A CA 1
ATOM 1724 C C . SER A 1 228 ? -3.037 -0.989 39.652 1.00 42.97 228 SER A C 1
ATOM 1726 O O . SER A 1 228 ? -2.519 -2.096 39.543 1.00 42.97 228 SER A O 1
ATOM 1728 N N . ALA A 1 229 ? -2.597 -0.089 40.532 1.00 39.84 229 ALA A N 1
ATOM 1729 C CA . ALA A 1 229 ? -1.506 -0.337 41.471 1.00 39.84 229 ALA A CA 1
ATOM 1730 C C . ALA A 1 229 ? -1.980 -0.148 42.917 1.00 39.84 229 ALA A C 1
ATOM 1732 O O . ALA A 1 229 ? -1.459 0.701 43.619 1.00 39.84 229 ALA A O 1
ATOM 1733 N N . ASP A 1 230 ? -3.001 -0.895 43.337 1.00 38.94 230 ASP A N 1
ATOM 1734 C CA . ASP A 1 230 ? -3.148 -1.285 44.741 1.00 38.94 230 ASP A CA 1
ATOM 1735 C C . ASP A 1 230 ? -4.242 -2.346 44.902 1.00 38.94 230 ASP A C 1
ATOM 1737 O O . ASP A 1 230 ? -5.276 -2.308 44.237 1.00 38.94 230 ASP A O 1
ATOM 1741 N N . ALA A 1 231 ? -3.983 -3.282 45.818 1.00 38.03 231 ALA A N 1
ATOM 1742 C CA . ALA A 1 231 ? -4.742 -4.493 46.143 1.00 38.03 231 ALA A CA 1
ATOM 1743 C C . ALA A 1 231 ? -4.570 -5.665 45.157 1.00 38.03 231 ALA A C 1
ATOM 1745 O O . ALA A 1 231 ? -5.359 -5.831 44.238 1.00 38.03 231 ALA A O 1
ATOM 1746 N N . VAL A 1 232 ? -3.567 -6.525 45.392 1.00 33.41 232 VAL A N 1
ATOM 1747 C CA . VAL A 1 232 ? -3.720 -7.777 46.171 1.00 33.41 232 VAL A CA 1
ATOM 1748 C C . VAL A 1 232 ? -2.324 -8.292 46.568 1.00 33.41 232 VAL A C 1
ATOM 1750 O O . VAL A 1 232 ? -1.609 -8.794 45.712 1.00 33.41 232 VAL A O 1
ATOM 1753 N N . ALA A 1 233 ? -1.951 -8.184 47.851 1.00 30.95 233 ALA A N 1
ATOM 1754 C CA . ALA A 1 233 ? -1.198 -9.201 48.616 1.00 30.95 233 ALA A CA 1
ATOM 1755 C C . ALA A 1 233 ? -0.691 -8.615 49.948 1.00 30.95 233 ALA A C 1
ATOM 1757 O O . ALA A 1 233 ? 0.486 -8.308 50.112 1.00 30.95 233 ALA A O 1
ATOM 1758 N N . ALA A 1 234 ? -1.586 -8.482 50.927 1.00 32.28 234 ALA A N 1
ATOM 1759 C CA . ALA A 1 234 ? -1.193 -8.321 52.322 1.00 32.28 234 ALA A CA 1
ATOM 1760 C C . ALA A 1 234 ? -2.128 -9.145 53.214 1.00 32.28 234 ALA A C 1
ATOM 1762 O O . ALA A 1 234 ? -3.189 -8.689 53.622 1.00 32.28 234 ALA A O 1
ATOM 1763 N N . THR A 1 235 ? -1.716 -10.375 53.511 1.00 35.25 235 THR A N 1
ATOM 1764 C CA . THR A 1 235 ? -2.024 -11.060 54.774 1.00 35.25 235 THR A CA 1
ATOM 1765 C C . THR A 1 235 ? -0.735 -11.753 55.227 1.00 35.25 235 THR A C 1
ATOM 1767 O O . THR A 1 235 ? -0.278 -12.702 54.598 1.00 35.25 235 THR A O 1
ATOM 1770 N N . GLY A 1 236 ? -0.092 -11.208 56.270 1.00 28.84 236 GLY A N 1
ATOM 1771 C CA . GLY A 1 236 ? 0.983 -11.883 57.017 1.00 28.84 236 GLY A CA 1
AT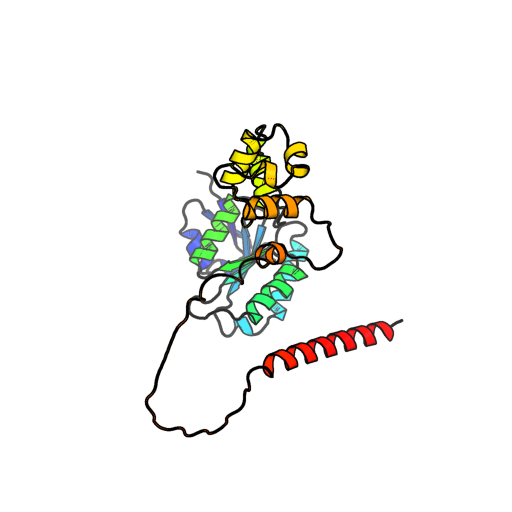OM 1772 C C . GLY A 1 236 ? 0.410 -13.041 57.852 1.00 28.84 236 GLY A C 1
ATOM 1773 O O . GLY A 1 236 ? -0.807 -13.158 57.969 1.00 28.84 236 GLY A O 1
ATOM 1774 N N . VAL A 1 237 ? 1.179 -13.929 58.492 1.00 34.56 237 VAL A N 1
ATOM 1775 C CA . VAL A 1 237 ? 2.236 -13.782 59.537 1.00 34.56 237 VAL A CA 1
ATOM 1776 C C . VAL A 1 237 ? 2.589 -15.264 59.965 1.00 34.56 237 VAL A C 1
ATOM 1778 O O . VAL A 1 237 ? 1.724 -16.108 59.729 1.00 34.56 237 VAL A O 1
ATOM 1781 N N . PRO A 1 238 ? 3.652 -15.683 60.719 1.00 40.00 238 PRO A N 1
ATOM 1782 C CA . PRO A 1 238 ? 5.121 -15.431 60.750 1.00 40.00 238 PRO A CA 1
ATOM 1783 C C . PRO A 1 238 ? 6.053 -16.701 60.939 1.00 40.00 238 PRO A C 1
ATOM 1785 O O . PRO A 1 238 ? 5.573 -17.769 61.300 1.00 40.00 238 PRO A O 1
ATOM 1788 N N . ARG A 1 239 ? 7.399 -16.483 60.922 1.00 28.50 239 ARG A N 1
ATOM 1789 C CA . ARG A 1 239 ? 8.515 -17.130 61.718 1.00 28.50 239 ARG A CA 1
ATOM 1790 C C . ARG A 1 239 ? 8.897 -18.615 61.449 1.00 28.50 239 ARG A C 1
ATOM 1792 O O . ARG A 1 239 ? 8.010 -19.447 61.441 1.00 28.50 239 ARG A O 1
ATOM 1799 N N . ALA A 1 240 ? 10.148 -19.115 61.415 1.00 30.80 240 ALA A N 1
ATOM 1800 C CA . ALA A 1 240 ? 11.579 -18.711 61.325 1.00 30.80 240 ALA A CA 1
ATOM 1801 C C . ALA A 1 240 ? 12.415 -20.045 61.244 1.00 30.80 240 ALA A C 1
ATOM 1803 O O . ALA A 1 240 ? 11.794 -21.099 61.131 1.00 30.80 240 ALA A O 1
ATOM 1804 N N . PRO A 1 241 ? 13.742 -20.071 61.495 1.00 39.28 241 PRO A N 1
ATOM 1805 C CA . PRO A 1 241 ? 14.882 -19.784 60.611 1.00 39.28 241 PRO A CA 1
ATOM 1806 C C . PRO A 1 241 ? 15.692 -21.054 60.234 1.00 39.28 241 PRO A C 1
ATOM 1808 O O . PRO A 1 241 ? 15.635 -22.035 60.962 1.00 39.28 241 PRO A O 1
ATOM 1811 N N . GLU A 1 242 ? 16.524 -21.013 59.186 1.00 29.41 242 GLU A N 1
ATOM 1812 C CA . GLU A 1 242 ? 17.751 -21.834 59.130 1.00 29.41 242 GLU A CA 1
ATOM 1813 C C . GLU A 1 242 ? 18.771 -21.269 58.121 1.00 29.41 242 GLU A C 1
ATOM 1815 O O . GLU A 1 242 ? 18.411 -20.792 57.045 1.00 29.41 242 GLU A O 1
ATOM 1820 N N . ASP A 1 243 ? 20.032 -21.262 58.560 1.00 26.61 243 ASP A N 1
ATOM 1821 C CA . ASP A 1 243 ? 21.241 -20.717 57.936 1.00 26.61 243 ASP A CA 1
ATOM 1822 C C . ASP A 1 243 ? 21.636 -21.397 56.607 1.00 26.61 243 ASP A C 1
ATOM 1824 O O . ASP A 1 243 ? 21.372 -22.579 56.400 1.00 26.61 243 ASP A O 1
ATOM 1828 N N . VAL A 1 244 ? 22.378 -20.674 55.753 1.00 31.89 244 VAL A N 1
ATOM 1829 C CA . VAL A 1 244 ? 23.804 -20.934 55.416 1.00 31.89 244 VAL A CA 1
ATOM 1830 C C . VAL A 1 244 ? 24.214 -20.204 54.111 1.00 31.89 244 VAL A C 1
ATOM 1832 O O . VAL A 1 244 ? 23.708 -20.486 53.031 1.00 31.89 244 VAL A O 1
ATOM 1835 N N . ALA A 1 245 ? 25.228 -19.338 54.268 1.00 29.16 245 ALA A N 1
ATOM 1836 C CA . ALA A 1 245 ? 26.292 -18.913 53.334 1.00 29.16 245 ALA A CA 1
ATOM 1837 C C . ALA A 1 245 ? 26.021 -17.956 52.141 1.00 29.16 245 ALA A C 1
ATOM 1839 O O . ALA A 1 245 ? 25.561 -18.343 51.071 1.00 29.16 245 ALA A O 1
ATOM 1840 N N . GLU A 1 246 ? 26.520 -16.721 52.306 1.00 30.86 246 GLU A N 1
ATOM 1841 C CA . GLU A 1 246 ? 27.078 -15.842 51.257 1.00 30.86 246 GLU A CA 1
ATOM 1842 C C . GLU A 1 246 ? 28.373 -16.433 50.631 1.00 30.86 246 GLU A C 1
ATOM 1844 O O . GLU A 1 246 ? 29.050 -17.243 51.272 1.00 30.86 246 GLU A O 1
ATOM 1849 N N . PRO A 1 247 ? 28.760 -16.026 49.400 1.00 34.66 247 PRO A N 1
ATOM 1850 C CA . PRO A 1 247 ? 29.638 -14.857 49.252 1.00 34.66 247 PRO A CA 1
ATOM 1851 C C . PRO A 1 247 ? 29.211 -13.870 48.149 1.00 34.66 247 PRO A C 1
ATOM 1853 O O . PRO A 1 247 ? 28.888 -14.235 47.020 1.00 34.66 247 PRO A O 1
ATOM 1856 N N . SER A 1 248 ? 29.306 -12.591 48.506 1.00 28.44 248 SER A N 1
ATOM 1857 C CA . SER A 1 248 ? 29.335 -11.403 47.647 1.00 28.44 248 SER A CA 1
ATOM 1858 C C . SER A 1 248 ? 30.490 -11.421 46.636 1.00 28.44 248 SER A C 1
ATOM 1860 O O . SER A 1 248 ? 31.596 -11.807 47.003 1.00 28.44 248 SER A O 1
ATOM 1862 N N . LEU A 1 249 ? 30.255 -10.920 45.412 1.00 31.17 249 LEU A N 1
ATOM 1863 C CA . LEU A 1 249 ? 31.184 -10.052 44.667 1.00 31.17 249 LEU A CA 1
ATOM 1864 C C . LEU A 1 249 ? 30.427 -9.256 43.580 1.00 31.17 249 LEU A C 1
ATOM 1866 O O . LEU A 1 249 ? 29.605 -9.783 42.835 1.00 31.17 249 LEU A O 1
ATOM 1870 N N . ALA A 1 250 ? 30.719 -7.958 43.532 1.00 31.39 250 ALA A N 1
ATOM 1871 C CA . ALA A 1 250 ? 30.095 -6.928 42.709 1.00 31.39 250 ALA A CA 1
ATOM 1872 C C . ALA A 1 250 ? 30.418 -7.026 41.201 1.00 31.39 250 ALA A C 1
ATOM 1874 O O . ALA A 1 250 ? 31.504 -7.450 40.815 1.00 31.39 250 ALA A O 1
ATOM 1875 N N . GLY A 1 251 ? 29.506 -6.526 40.355 1.00 28.70 251 GLY A N 1
ATOM 1876 C CA . GLY A 1 251 ? 29.705 -6.393 38.906 1.00 28.70 251 GLY A CA 1
ATOM 1877 C C . GLY A 1 251 ? 28.646 -5.513 38.235 1.00 28.70 251 GLY A C 1
ATOM 1878 O O . GLY A 1 251 ? 27.545 -5.966 37.949 1.00 28.70 251 GLY A O 1
ATOM 1879 N N . SER A 1 252 ? 29.000 -4.246 38.026 1.00 31.58 252 SER A N 1
ATOM 1880 C CA . SER A 1 252 ? 28.210 -3.129 37.493 1.00 31.58 252 SER A CA 1
ATOM 1881 C C . SER A 1 252 ? 27.421 -3.344 36.195 1.00 31.58 252 SER A C 1
ATOM 1883 O O . SER A 1 252 ? 27.886 -3.919 35.215 1.00 31.58 252 SER A O 1
ATOM 1885 N N . LEU A 1 253 ? 26.268 -2.674 36.197 1.00 38.28 253 LEU A N 1
ATOM 1886 C CA . LEU A 1 253 ? 25.426 -2.218 35.091 1.00 38.28 253 LEU A CA 1
ATOM 1887 C C . LEU A 1 253 ? 26.221 -1.635 33.903 1.00 38.28 253 LEU A C 1
ATOM 1889 O O . LEU A 1 253 ? 26.990 -0.691 34.077 1.00 38.28 253 LEU A O 1
ATOM 1893 N N . SER A 1 254 ? 25.940 -2.098 32.680 1.00 39.25 254 SER A N 1
ATOM 1894 C CA . SER A 1 254 ? 26.226 -1.336 31.454 1.00 39.25 254 SER A CA 1
ATOM 1895 C C . SER A 1 254 ? 25.270 -1.740 30.326 1.00 39.25 254 SER A C 1
ATOM 1897 O O . SER A 1 254 ? 25.484 -2.728 29.631 1.00 39.25 254 SER A O 1
ATOM 1899 N N . SER A 1 255 ? 24.163 -1.003 30.180 1.00 41.91 255 SER A N 1
ATOM 1900 C CA . SER A 1 255 ? 23.175 -1.200 29.102 1.00 41.91 255 SER A CA 1
ATOM 1901 C C . SER A 1 255 ? 22.388 0.089 28.795 1.00 41.91 255 SER A C 1
ATOM 1903 O O . SER A 1 255 ? 21.175 0.068 28.599 1.00 41.91 255 SER A O 1
ATOM 1905 N N . THR A 1 256 ? 23.060 1.244 28.770 1.00 40.09 256 THR A N 1
ATOM 1906 C CA . THR A 1 256 ? 22.429 2.542 28.425 1.00 40.09 256 THR A CA 1
ATOM 1907 C C . THR A 1 256 ? 23.306 3.471 27.574 1.00 40.09 256 THR A C 1
ATOM 1909 O O . THR A 1 256 ? 22.876 4.572 27.240 1.00 40.09 256 THR A O 1
ATOM 1912 N N . ALA A 1 257 ? 24.500 3.044 27.148 1.00 40.16 257 ALA A N 1
ATOM 1913 C CA . ALA A 1 257 ? 25.431 3.906 26.410 1.00 40.16 257 ALA A CA 1
ATOM 1914 C C . ALA A 1 257 ? 25.144 4.029 24.895 1.00 40.16 257 ALA A C 1
ATOM 1916 O O . ALA A 1 257 ? 25.519 5.025 24.286 1.00 40.16 257 ALA A O 1
ATOM 1917 N N . ALA A 1 258 ? 24.460 3.065 24.267 1.00 45.16 258 ALA A N 1
ATOM 1918 C CA . ALA A 1 258 ? 24.262 3.076 22.809 1.00 45.16 258 ALA A CA 1
ATOM 1919 C C . ALA A 1 258 ? 23.125 4.010 22.340 1.00 45.16 258 ALA A C 1
ATOM 1921 O O . ALA A 1 258 ? 23.185 4.569 21.247 1.00 45.16 258 ALA A O 1
ATOM 1922 N N . ALA A 1 259 ? 22.101 4.229 23.173 1.00 43.19 259 ALA A N 1
ATOM 1923 C CA . ALA A 1 259 ? 20.956 5.080 22.829 1.00 43.19 259 ALA A CA 1
ATOM 1924 C C . ALA A 1 259 ? 21.248 6.589 22.968 1.00 43.19 259 ALA A C 1
ATOM 1926 O O . ALA A 1 259 ? 20.545 7.419 22.389 1.00 43.19 259 ALA A O 1
ATOM 1927 N N . THR A 1 260 ? 22.280 6.966 23.727 1.00 51.50 260 THR A N 1
ATOM 1928 C CA . THR A 1 260 ? 22.653 8.370 23.949 1.00 51.50 260 THR A CA 1
ATOM 1929 C C . THR A 1 260 ? 23.548 8.920 22.841 1.00 51.50 260 THR A C 1
ATOM 1931 O O . THR A 1 260 ? 23.439 10.106 22.530 1.00 51.50 260 THR A O 1
ATOM 1934 N N . ASP A 1 261 ? 24.361 8.077 22.193 1.00 58.78 261 ASP A N 1
ATOM 1935 C CA . ASP A 1 261 ? 25.264 8.501 21.113 1.00 58.78 261 ASP A CA 1
ATOM 1936 C C . ASP A 1 261 ? 24.491 8.875 19.836 1.00 58.78 261 ASP A C 1
ATOM 1938 O O . ASP A 1 261 ? 24.693 9.946 19.266 1.00 58.78 261 ASP A O 1
ATOM 1942 N N . GLY A 1 262 ? 23.494 8.068 19.448 1.00 61.09 262 GLY A N 1
ATOM 1943 C CA . GLY A 1 262 ? 22.623 8.383 18.306 1.00 61.09 262 GLY A CA 1
ATOM 1944 C C . GLY A 1 262 ? 21.812 9.669 18.507 1.00 61.09 262 GLY A C 1
ATOM 1945 O O . GLY A 1 262 ? 21.695 10.491 17.598 1.00 61.09 262 GLY A O 1
ATOM 1946 N N . ARG A 1 263 ? 21.315 9.896 19.731 1.00 59.72 263 ARG A N 1
ATOM 1947 C CA . ARG A 1 263 ? 20.594 11.127 20.082 1.00 59.72 263 ARG A CA 1
ATOM 1948 C C . ARG A 1 263 ? 21.509 12.352 20.075 1.00 59.72 263 ARG A C 1
ATOM 1950 O O . ARG A 1 263 ? 21.066 13.416 19.655 1.00 59.72 263 ARG A O 1
ATOM 1957 N N . ARG A 1 264 ? 22.760 12.221 20.526 1.00 66.19 264 ARG A N 1
ATOM 1958 C CA . ARG A 1 264 ? 23.726 13.328 20.545 1.00 66.19 264 ARG A CA 1
ATOM 1959 C C . ARG A 1 264 ? 24.120 13.739 19.123 1.00 66.19 264 ARG A C 1
ATOM 1961 O O . ARG A 1 264 ? 23.985 14.908 18.792 1.00 66.19 264 ARG A O 1
ATOM 1968 N N . ARG A 1 265 ? 24.426 12.772 18.250 1.00 75.06 265 ARG A N 1
ATOM 1969 C CA . ARG A 1 265 ? 24.727 13.037 16.829 1.00 75.06 265 ARG A CA 1
ATOM 1970 C C . ARG A 1 265 ? 23.572 13.713 16.090 1.00 75.06 265 ARG A C 1
ATOM 1972 O O . ARG A 1 265 ? 23.797 14.612 15.293 1.00 75.06 265 ARG A O 1
ATOM 1979 N N . MET A 1 266 ? 22.335 13.306 16.368 1.00 75.12 266 MET A N 1
ATOM 1980 C CA . MET A 1 266 ? 21.154 13.919 15.756 1.00 75.12 266 MET A CA 1
ATOM 1981 C C . MET A 1 266 ? 20.951 15.375 16.205 1.00 75.12 266 MET A C 1
ATOM 1983 O O . MET A 1 266 ? 20.586 16.212 15.387 1.00 75.12 266 MET A O 1
ATOM 1987 N N . MET A 1 267 ? 21.211 15.692 17.478 1.00 75.69 267 MET A N 1
ATOM 1988 C CA . MET A 1 267 ? 21.130 17.072 17.972 1.00 75.69 267 MET A CA 1
ATOM 1989 C C . MET A 1 267 ? 22.237 17.958 17.389 1.00 75.69 267 MET A C 1
ATOM 1991 O O . MET A 1 267 ? 21.955 19.098 17.037 1.00 75.69 267 MET A O 1
ATOM 1995 N N . ASP A 1 268 ? 23.447 17.424 17.211 1.00 81.44 268 ASP A N 1
ATOM 1996 C CA . ASP A 1 268 ? 24.563 18.165 16.609 1.00 81.44 268 ASP A CA 1
ATOM 1997 C C . ASP A 1 268 ? 24.287 18.508 15.131 1.00 81.44 268 ASP A C 1
ATOM 1999 O O . ASP A 1 268 ? 24.563 19.621 14.688 1.00 81.44 268 ASP A O 1
ATOM 2003 N N . VAL A 1 269 ? 23.656 17.596 14.378 1.00 84.12 269 VAL A N 1
ATOM 2004 C CA . VAL A 1 269 ? 23.246 17.840 12.979 1.00 84.12 269 VAL A CA 1
ATOM 2005 C C . VAL A 1 269 ? 22.137 18.893 12.882 1.00 84.12 269 VAL A C 1
ATOM 2007 O O . VAL A 1 269 ? 22.147 19.721 11.972 1.00 84.12 269 VAL A O 1
ATOM 2010 N N . LEU A 1 270 ? 21.176 18.881 13.811 1.00 74.94 270 LEU A N 1
ATOM 2011 C CA . LEU A 1 270 ? 20.105 19.882 13.846 1.00 74.94 270 LEU A CA 1
ATOM 2012 C C . LEU A 1 270 ? 20.634 21.269 14.225 1.00 74.94 270 LEU A C 1
ATOM 2014 O O . LEU A 1 270 ? 20.164 22.263 13.677 1.00 74.94 270 LEU A O 1
ATOM 2018 N N . GLN A 1 271 ? 21.622 21.331 15.119 1.00 79.88 271 GLN A N 1
ATOM 2019 C CA . GLN A 1 271 ? 22.263 22.584 15.503 1.00 79.88 271 GLN A CA 1
ATOM 2020 C C . GLN A 1 271 ? 23.083 23.163 14.341 1.00 79.88 271 GLN A C 1
ATOM 2022 O O . GLN A 1 271 ? 22.901 24.325 14.007 1.00 79.88 271 GLN A O 1
ATOM 2027 N N . GLN A 1 272 ? 23.868 22.338 13.636 1.00 78.88 272 GLN A N 1
ATOM 2028 C CA . GLN A 1 272 ? 24.614 22.777 12.448 1.00 78.88 272 GLN A CA 1
ATOM 2029 C C . GLN A 1 272 ? 23.717 23.294 11.319 1.00 78.88 272 GLN A C 1
ATOM 2031 O O . GLN A 1 272 ? 24.094 24.231 10.626 1.00 78.88 272 GLN A O 1
ATOM 2036 N N . ARG A 1 273 ? 22.531 22.701 11.119 1.00 73.19 273 ARG A N 1
ATOM 2037 C CA . ARG A 1 273 ? 21.571 23.208 10.125 1.00 73.19 273 ARG A CA 1
ATOM 2038 C C . ARG A 1 273 ? 21.013 24.571 10.502 1.00 73.19 273 ARG A C 1
ATOM 2040 O O . ARG A 1 273 ? 20.892 25.425 9.638 1.00 73.19 273 ARG A O 1
ATOM 2047 N N . ARG A 1 274 ? 20.697 24.762 11.779 1.00 74.25 274 ARG A N 1
ATOM 2048 C CA . ARG A 1 274 ? 20.176 26.031 12.277 1.00 74.25 274 ARG A CA 1
ATOM 2049 C C . ARG A 1 274 ? 21.225 27.140 12.209 1.00 74.25 274 ARG A C 1
ATOM 2051 O O . ARG A 1 274 ? 20.909 28.235 11.773 1.00 74.25 274 ARG A O 1
ATOM 2058 N N . ASP A 1 275 ? 22.462 26.832 12.581 1.00 78.88 275 ASP A N 1
ATOM 2059 C CA . ASP A 1 275 ? 23.554 27.804 12.538 1.00 78.88 275 ASP A CA 1
ATOM 2060 C C . ASP A 1 275 ? 23.906 28.184 11.079 1.00 78.88 275 ASP A C 1
ATOM 2062 O O . ASP A 1 275 ? 24.244 29.331 10.816 1.00 78.88 275 ASP A O 1
ATOM 2066 N N . ALA A 1 276 ? 23.747 27.265 10.114 1.00 74.75 276 ALA A N 1
ATOM 2067 C CA . ALA A 1 276 ? 23.898 27.566 8.684 1.00 74.75 276 ALA A CA 1
ATOM 2068 C C . ALA A 1 276 ? 22.749 28.425 8.116 1.00 74.75 276 ALA A C 1
ATOM 2070 O O . ALA A 1 276 ? 22.981 29.271 7.261 1.00 74.75 276 ALA A O 1
ATOM 2071 N N . GLU A 1 277 ? 21.515 28.234 8.596 1.00 69.62 277 GLU A N 1
ATOM 2072 C CA . GLU A 1 277 ? 20.365 29.068 8.210 1.00 69.62 277 GLU A CA 1
ATOM 2073 C C . GLU A 1 277 ? 20.487 30.511 8.738 1.00 69.62 277 GLU A C 1
ATOM 2075 O O . GLU A 1 277 ? 20.002 31.442 8.093 1.00 69.62 277 GLU A O 1
ATOM 2080 N N . ASP A 1 278 ? 21.174 30.702 9.870 1.00 67.56 278 ASP A N 1
ATOM 2081 C CA . ASP A 1 278 ? 21.447 32.017 10.460 1.00 67.56 278 ASP A CA 1
ATOM 2082 C C . ASP A 1 278 ? 22.644 32.745 9.794 1.00 67.56 278 ASP A C 1
ATOM 2084 O O . ASP A 1 278 ? 22.742 33.966 9.907 1.00 67.56 278 ASP A O 1
ATOM 2088 N N . GLU A 1 279 ? 23.539 32.043 9.081 1.00 65.19 279 GLU A N 1
ATOM 2089 C CA . GLU A 1 279 ? 24.661 32.646 8.326 1.00 65.19 279 GLU A CA 1
ATOM 2090 C C . GLU A 1 279 ? 24.268 33.134 6.915 1.00 65.19 279 GLU A C 1
ATOM 2092 O O . GLU A 1 279 ? 24.965 33.973 6.340 1.00 65.19 279 GLU A O 1
ATOM 2097 N N . ASP A 1 280 ? 23.140 32.656 6.379 1.00 55.59 280 ASP A N 1
ATOM 2098 C CA . ASP A 1 280 ? 22.611 33.021 5.054 1.00 55.59 280 ASP A CA 1
ATOM 2099 C C . ASP A 1 280 ? 21.557 34.162 5.093 1.00 55.59 280 ASP A C 1
ATOM 2101 O O . ASP A 1 280 ? 20.931 34.462 4.069 1.00 55.59 280 ASP A O 1
ATOM 2105 N N . SER A 1 281 ? 21.359 34.820 6.250 1.00 48.00 281 SER A N 1
ATOM 2106 C CA . SER A 1 281 ? 20.482 36.002 6.446 1.00 48.00 281 SER A CA 1
ATOM 2107 C C . SER A 1 281 ? 21.260 37.279 6.768 1.00 48.00 281 SER A C 1
ATOM 2109 O O . SER A 1 281 ? 20.847 38.350 6.261 1.00 48.00 281 SER A O 1
#